Protein 4KVX (pdb70)

Structure (mmCIF, N/CA/C/O backbone):
data_4KVX
#
_entry.id   4KVX
#
_cell.length_a   40.974
_cell.length_b   64.833
_cell.length_c   60.723
_cell.angle_alpha   90.00
_cell.angle_beta   97.55
_cell.angle_gamma   90.00
#
_symmetry.space_group_name_H-M   'P 1 21 1'
#
loop_
_entity.id
_entity.type
_entity.pdbx_description
1 polymer 'N-terminal acetyltransferase A complex catalytic subunit ard1'
2 non-polymer 'ACETYL COENZYME *A'
3 water water
#
loop_
_atom_site.group_PDB
_atom_site.id
_atom_site.type_symbol
_atom_site.label_atom_id
_atom_site.label_alt_id
_atom_site.label_comp_id
_atom_site.label_asym_id
_atom_site.label_entity_id
_atom_site.label_seq_id
_atom_site.pdbx_PDB_ins_code
_atom_site.Cartn_x
_atom_site.Cartn_y
_atom_site.Cartn_z
_atom_site.occupancy
_atom_site.B_iso_or_equiv
_atom_site.auth_seq_id
_atom_site.auth_comp_id
_atom_site.auth_asym_id
_atom_site.auth_atom_id
_atom_site.pdbx_PDB_model_num
ATOM 1 N N . ASP A 1 2 ? 29.088 16.245 19.147 1.00 50.05 2 ASP A N 1
ATOM 2 C CA . ASP A 1 2 ? 28.256 16.678 20.258 1.00 42.56 2 ASP A CA 1
ATOM 3 C C . ASP A 1 2 ? 27.144 15.670 20.549 1.00 28.22 2 ASP A C 1
ATOM 4 O O . ASP A 1 2 ? 26.813 15.469 21.705 1.00 23.45 2 ASP A O 1
ATOM 9 N N . ILE A 1 3 ? 26.597 15.014 19.525 1.00 22.40 3 ILE A N 1
ATOM 10 C CA . ILE A 1 3 ? 25.528 14.026 19.741 1.00 18.77 3 ILE A CA 1
ATOM 11 C C . ILE A 1 3 ? 25.899 12.640 19.219 1.00 19.78 3 ILE A C 1
ATOM 12 O O . ILE A 1 3 ? 26.350 12.507 18.090 1.00 22.47 3 ILE A O 1
ATOM 17 N N . ARG A 1 4 ? 25.700 11.605 20.034 1.00 13.79 4 ARG A N 1
ATOM 18 C CA . ARG A 1 4 ? 26.073 10.245 19.640 1.00 14.54 4 ARG A CA 1
ATOM 19 C C . ARG A 1 4 ? 25.133 9.253 20.337 1.00 15.07 4 ARG A C 1
ATOM 20 O O . ARG A 1 4 ? 24.472 9.606 21.334 1.00 12.93 4 ARG A O 1
ATOM 28 N N . PRO A 1 5 ? 25.068 8.012 19.828 1.00 12.65 5 PRO A N 1
ATOM 29 C CA . PRO A 1 5 ? 24.286 6.976 20.505 1.00 11.45 5 PRO A CA 1
ATOM 30 C C . PRO A 1 5 ? 24.700 6.812 21.961 1.00 14.24 5 PRO A C 1
ATOM 31 O O . PRO A 1 5 ? 25.882 6.905 22.288 1.00 14.32 5 PRO A O 1
ATOM 35 N N . ALA A 1 6 ? 23.725 6.538 22.814 1.00 13.10 6 ALA A N 1
ATOM 36 C CA . ALA A 1 6 ? 23.969 6.274 24.231 1.00 12.71 6 ALA A CA 1
ATOM 37 C C . ALA A 1 6 ? 24.619 4.903 24.448 1.00 16.18 6 ALA A C 1
ATOM 38 O O . ALA A 1 6 ? 24.355 3.964 23.699 1.00 19.55 6 ALA A O 1
ATOM 40 N N . ARG A 1 7 ? 25.474 4.787 25.463 1.00 13.16 7 ARG A N 1
ATOM 41 C CA . ARG A 1 7 ? 26.042 3.485 25.835 1.00 17.90 7 ARG A CA 1
ATOM 42 C C . ARG A 1 7 ? 25.805 3.194 27.307 1.00 15.89 7 ARG A C 1
ATOM 43 O O . ARG A 1 7 ? 25.518 4.107 28.072 1.00 12.50 7 ARG A O 1
ATOM 51 N N . ILE A 1 8 ? 25.952 1.932 27.711 1.00 13.34 8 ILE A N 1
ATOM 52 C CA . ILE A 1 8 ? 25.764 1.551 29.122 1.00 17.04 8 ILE A CA 1
ATOM 53 C C . ILE A 1 8 ? 26.647 2.376 30.059 1.00 17.98 8 ILE A C 1
ATOM 54 O O . ILE A 1 8 ? 26.244 2.727 31.165 1.00 14.89 8 ILE A O 1
ATOM 59 N N . SER A 1 9 ? 27.851 2.700 29.593 1.00 21.75 9 SER A N 1
ATOM 60 C CA . SER A 1 9 ? 28.824 3.421 30.404 1.00 18.40 9 SER A CA 1
ATOM 61 C C . SER A 1 9 ? 28.467 4.898 30.583 1.00 17.20 9 SER A C 1
ATOM 62 O O . SER A 1 9 ? 29.150 5.626 31.306 1.00 19.87 9 SER A O 1
ATOM 65 N N . ASP A 1 10 ? 27.390 5.337 29.947 1.00 10.58 10 ASP A N 1
ATOM 66 C CA . ASP A 1 10 ? 26.945 6.722 30.091 1.00 14.81 10 ASP A CA 1
ATOM 67 C C . ASP A 1 10 ? 26.063 6.962 31.319 1.00 12.10 10 ASP A C 1
ATOM 68 O O . ASP A 1 10 ? 25.662 8.101 31.582 1.00 9.55 10 ASP A O 1
ATOM 73 N N . LEU A 1 11 ? 25.745 5.900 32.051 1.00 14.62 11 LEU A N 1
ATOM 74 C CA . LEU A 1 11 ? 24.791 5.991 33.158 1.00 12.48 11 LEU A CA 1
ATOM 75 C C . LEU A 1 11 ? 25.146 7.075 34.186 1.00 13.16 11 LEU A C 1
ATOM 76 O O . LEU A 1 11 ? 24.308 7.906 34.527 1.00 16.10 11 LEU A O 1
ATOM 81 N N . THR A 1 12 ? 26.397 7.086 34.646 1.00 12.62 12 THR A N 1
ATOM 82 C CA . THR A 1 12 ? 26.835 8.072 35.627 1.00 12.61 12 THR A CA 1
ATOM 83 C C . THR A 1 12 ? 26.668 9.498 35.077 1.00 16.64 12 THR A C 1
ATOM 84 O O . THR A 1 12 ? 26.121 10.380 35.748 1.00 15.53 12 THR A O 1
ATOM 88 N N . GLY A 1 13 ? 27.124 9.734 33.854 1.00 11.00 13 GLY A N 1
ATOM 89 C CA . GLY A 1 13 ? 26.943 11.058 33.273 1.00 10.84 13 GLY A CA 1
ATOM 90 C C . GLY A 1 13 ? 25.477 11.444 33.212 1.00 9.96 13 GLY A C 1
ATOM 91 O O . GLY A 1 13 ? 25.083 12.579 33.520 1.00 12.60 13 GLY A O 1
ATOM 100 N N . GLN A 1 15 ? 22.974 10.280 35.132 1.00 13.14 15 GLN A N 1
ATOM 101 C CA . GLN A 1 15 ? 22.505 10.566 36.491 1.00 12.74 15 GLN A CA 1
ATOM 102 C C . GLN A 1 15 ? 22.852 11.998 36.895 1.00 11.61 15 GLN A C 1
ATOM 103 O O . GLN A 1 15 ? 22.043 12.693 37.483 1.00 16.12 15 GLN A O 1
ATOM 109 N N . ASN A 1 16 ? 24.060 12.429 36.546 1.00 14.35 16 ASN A N 1
ATOM 110 C CA . ASN A 1 16 ? 24.541 13.748 36.904 1.00 13.90 16 ASN A CA 1
ATOM 111 C C . ASN A 1 16 ? 23.811 14.860 36.189 1.00 15.20 16 ASN A C 1
ATOM 112 O O . ASN A 1 16 ? 23.942 16.004 36.565 1.00 14.27 16 ASN A O 1
ATOM 117 N N . CYS A 1 17 ? 23.065 14.535 35.136 1.00 9.87 17 CYS A N 1
ATOM 118 C CA . CYS A 1 17 ? 22.215 15.542 34.512 1.00 13.59 17 CYS A CA 1
ATOM 119 C C . CYS A 1 17 ? 21.004 15.855 35.367 1.00 15.73 17 CYS A C 1
ATOM 120 O O . CYS A 1 17 ? 20.334 16.852 35.132 1.00 12.62 17 CYS A O 1
ATOM 123 N N . ASN A 1 18 ? 20.696 14.973 36.319 1.00 15.35 18 ASN A N 1
ATOM 124 C CA . ASN A 1 18 ? 19.433 15.056 37.055 1.00 13.49 18 ASN A CA 1
ATOM 125 C C . ASN A 1 18 ? 19.588 15.464 38.512 1.00 15.72 18 ASN A C 1
ATOM 126 O O . ASN A 1 18 ? 18.687 15.234 39.314 1.00 14.73 18 ASN A O 1
ATOM 131 N N . LEU A 1 19 ? 20.735 16.059 38.830 1.00 10.94 19 LEU A N 1
ATOM 132 C CA . LEU A 1 19 ? 21.089 16.512 40.168 1.00 16.00 19 LEU A CA 1
ATOM 133 C C . LEU A 1 19 ? 19.987 17.370 40.805 1.00 22.48 19 LEU A C 1
ATOM 134 O O . LEU A 1 19 ? 19.747 17.283 42.005 1.00 22.82 19 LEU A O 1
ATOM 139 N N . HIS A 1 20 ? 19.293 18.175 40.002 1.00 17.75 20 HIS A N 1
ATOM 140 C CA . HIS A 1 20 ? 18.262 19.047 40.555 1.00 17.89 20 HIS A CA 1
ATOM 141 C C . HIS A 1 20 ? 16.844 18.614 40.189 1.00 18.36 20 HIS A C 1
ATOM 142 O O . HIS A 1 20 ? 15.891 19.362 40.374 1.00 18.95 20 HIS A O 1
ATOM 149 N N . ASN A 1 21 ? 16.710 17.407 39.655 1.00 13.89 21 ASN A N 1
ATOM 150 C CA . ASN A 1 21 ? 15.396 16.79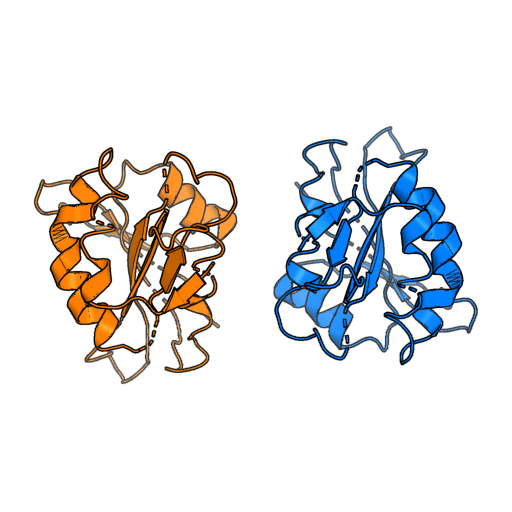5 39.464 1.00 12.66 21 ASN A CA 1
ATOM 151 C C . ASN A 1 21 ? 15.545 15.311 39.572 1.00 15.26 21 ASN A C 1
ATOM 152 O O . ASN A 1 21 ? 15.401 14.571 38.595 1.00 13.30 21 ASN A O 1
ATOM 157 N N . LEU A 1 22 ? 15.831 14.887 40.793 1.00 11.89 22 LEU A N 1
ATOM 158 C CA . LEU A 1 22 ? 16.203 13.517 41.079 1.00 13.60 22 LEU A CA 1
ATOM 159 C C . LEU A 1 22 ? 15.183 12.435 40.729 1.00 12.55 22 LEU A C 1
ATOM 160 O O . LEU A 1 22 ? 15.593 11.300 40.475 1.00 12.22 22 LEU A O 1
ATOM 165 N N . PRO A 1 23 ? 13.866 12.765 40.701 1.00 13.47 23 PRO A N 1
ATOM 166 C CA . PRO A 1 23 ? 12.922 11.717 40.280 1.00 17.75 23 PRO A CA 1
ATOM 167 C C . PRO A 1 23 ? 13.218 11.140 38.895 1.00 17.23 23 PRO A C 1
ATOM 168 O O . PRO A 1 23 ? 12.841 10.016 38.580 1.00 10.15 23 PRO A O 1
ATOM 172 N N . GLU A 1 24 ? 13.918 11.900 38.071 1.00 12.73 24 GLU A N 1
ATOM 173 C CA . GLU A 1 24 ? 14.270 11.392 36.760 1.00 14.13 24 GLU A CA 1
ATOM 174 C C . GLU A 1 24 ? 15.300 10.248 36.806 1.00 17.92 24 GLU A C 1
ATOM 175 O O . GLU A 1 24 ? 15.497 9.544 35.810 1.00 14.64 24 GLU A O 1
ATOM 181 N N . ASN A 1 25 ? 15.925 10.052 37.967 1.00 12.93 25 ASN A N 1
ATOM 182 C CA . ASN A 1 25 ? 16.864 8.954 38.153 1.00 9.22 25 ASN A CA 1
ATOM 183 C C . ASN A 1 25 ? 16.206 7.660 38.645 1.00 11.82 25 ASN A C 1
ATOM 184 O O . ASN A 1 25 ? 16.850 6.613 38.661 1.00 13.81 25 ASN A O 1
ATOM 189 N N . TYR A 1 26 ? 14.943 7.737 39.063 1.00 11.14 26 TYR A N 1
ATOM 190 C CA . TYR A 1 26 ? 14.294 6.596 39.723 1.00 15.07 26 TYR A CA 1
ATOM 191 C C . TYR A 1 26 ? 14.337 5.332 38.863 1.00 14.07 26 TYR A C 1
ATOM 192 O O . TYR A 1 26 ? 14.572 4.235 39.373 1.00 15.93 26 TYR A O 1
ATOM 201 N N . GLN A 1 27 ? 14.108 5.497 37.566 1.00 14.83 27 GLN A N 1
ATOM 202 C CA . GLN A 1 27 ? 14.026 4.359 36.650 1.00 19.71 27 GLN A CA 1
ATOM 203 C C . GLN A 1 27 ? 15.105 4.392 35.575 1.00 15.99 27 GLN A C 1
ATOM 204 O O . GLN A 1 27 ? 15.041 3.639 34.601 1.00 13.57 27 GLN A O 1
ATOM 210 N N . LEU A 1 28 ? 16.089 5.264 35.748 1.00 15.79 28 LEU A N 1
ATOM 211 C CA . LEU A 1 28 ? 17.077 5.532 34.704 1.00 16.59 28 LEU A CA 1
ATOM 212 C C . LEU A 1 28 ? 17.848 4.289 34.274 1.00 8.49 28 LEU A C 1
ATOM 213 O O . LEU A 1 28 ? 18.007 4.030 33.090 1.00 8.90 28 LEU A O 1
ATOM 218 N N . LYS A 1 29 ? 18.319 3.518 35.239 1.00 9.78 29 LYS A N 1
ATOM 219 C CA . LYS A 1 29 ? 19.125 2.337 34.928 1.00 11.77 29 LYS A CA 1
ATOM 220 C C . LYS A 1 29 ? 18.312 1.321 34.131 1.00 12.94 29 LYS A C 1
ATOM 221 O O . LYS A 1 29 ? 18.767 0.800 33.111 1.00 11.13 29 LYS A O 1
ATOM 227 N N . TYR A 1 30 ? 17.105 1.044 34.609 1.00 9.67 30 TYR A N 1
ATOM 228 C CA . TYR A 1 30 ? 16.174 0.196 33.890 1.00 9.91 30 TYR A CA 1
ATOM 229 C C . TYR A 1 30 ? 15.967 0.663 32.452 1.00 12.54 30 TYR A C 1
ATOM 230 O O . TYR A 1 30 ? 16.125 -0.110 31.489 1.00 10.39 30 TYR A O 1
ATOM 239 N N . TYR A 1 31 ? 15.638 1.935 32.290 1.00 8.91 31 TYR A N 1
ATOM 240 C CA . TYR A 1 31 ? 15.397 2.465 30.947 1.00 11.43 31 TYR A CA 1
ATOM 241 C C . TYR A 1 31 ? 16.644 2.472 30.075 1.00 12.17 31 TYR A C 1
ATOM 242 O O . TYR A 1 31 ? 16.560 2.268 28.850 1.00 13.02 31 TYR A O 1
ATOM 251 N N . LEU A 1 32 ? 17.803 2.685 30.692 1.00 10.24 32 LEU A N 1
ATOM 252 C CA . LEU A 1 32 ? 19.056 2.611 29.938 1.00 8.70 32 LEU A CA 1
ATOM 253 C C . LEU A 1 32 ? 19.323 1.207 29.406 1.00 9.32 32 LEU A C 1
ATOM 254 O O . LEU A 1 32 ? 19.740 1.046 28.260 1.00 10.18 32 LEU A O 1
ATOM 259 N N . TYR A 1 33 ? 19.110 0.194 30.235 1.00 9.12 33 TYR A N 1
ATOM 260 C CA . TYR A 1 33 ? 19.283 -1.176 29.769 1.00 9.71 33 TYR A CA 1
ATOM 261 C C . TYR A 1 33 ? 18.347 -1.476 28.624 1.00 12.01 33 TYR A C 1
ATOM 262 O O . TYR A 1 33 ? 18.742 -2.097 27.647 1.00 12.11 33 TYR A O 1
ATOM 271 N N . HIS A 1 34 ? 17.091 -1.063 28.742 1.00 9.79 34 HIS A N 1
ATOM 272 C CA . HIS A 1 34 ? 16.175 -1.251 27.622 1.00 11.41 34 HIS A CA 1
ATOM 273 C C . HIS A 1 34 ? 16.578 -0.463 26.375 1.00 11.16 34 HIS A C 1
ATOM 274 O O . HIS A 1 34 ? 16.455 -0.961 25.260 1.00 13.18 34 HIS A O 1
ATOM 281 N N . ALA A 1 35 ? 17.073 0.751 26.571 1.00 11.75 35 ALA A N 1
ATOM 282 C CA . ALA A 1 35 ? 17.511 1.595 25.457 1.00 10.56 35 ALA A CA 1
ATOM 283 C C . ALA A 1 35 ? 18.562 0.896 24.602 1.00 12.54 35 ALA A C 1
ATOM 284 O O . ALA A 1 35 ? 18.438 0.821 23.386 1.00 15.09 35 ALA A O 1
ATOM 286 N N . ILE A 1 36 ? 19.587 0.389 25.271 1.00 13.96 36 ILE A N 1
ATOM 287 C CA . ILE A 1 36 ? 20.723 -0.248 24.633 1.00 17.39 36 ILE A CA 1
ATOM 288 C C . ILE A 1 36 ? 20.305 -1.415 23.747 1.00 17.86 36 ILE A C 1
ATOM 289 O O . ILE A 1 36 ? 20.931 -1.664 22.715 1.00 18.19 36 ILE A O 1
ATOM 294 N N . SER A 1 37 ? 19.231 -2.102 24.140 1.00 13.40 37 SER A N 1
ATOM 295 C CA . SER A 1 37 ? 18.709 -3.237 23.384 1.00 13.58 37 SER A CA 1
ATOM 296 C C . SER A 1 37 ? 17.906 -2.799 22.137 1.00 16.57 37 SER A C 1
ATOM 297 O O . SER A 1 37 ? 17.440 -3.642 21.371 1.00 15.36 37 SER A O 1
ATOM 300 N N . TRP A 1 38 ? 17.730 -1.486 21.960 1.00 17.19 38 TRP A N 1
ATOM 301 C CA . TRP A 1 38 ? 17.146 -0.922 20.730 1.00 12.63 38 TRP A CA 1
ATOM 302 C C . TRP A 1 38 ? 18.098 0.088 20.114 1.00 14.49 38 TRP A C 1
ATOM 303 O O . TRP A 1 38 ? 17.928 1.308 20.284 1.00 15.22 38 TRP A O 1
ATOM 314 N N . PRO A 1 39 ? 19.126 -0.413 19.419 1.00 11.02 39 PRO A N 1
ATOM 315 C CA . PRO A 1 39 ? 20.173 0.428 18.851 1.00 10.98 39 PRO A CA 1
ATOM 316 C C . PRO A 1 39 ? 19.591 1.537 17.982 1.00 15.20 39 PRO A C 1
ATOM 317 O O . PRO A 1 39 ? 18.580 1.339 17.291 1.00 14.25 39 PRO A O 1
ATOM 329 N N . LEU A 1 41 ? 18.168 4.278 18.837 1.00 16.75 41 LEU A N 1
ATOM 330 C CA . LEU A 1 41 ? 17.025 4.995 19.388 1.00 19.06 41 LEU A CA 1
ATOM 331 C C . LEU A 1 41 ? 17.400 6.042 20.443 1.00 15.65 41 LEU A C 1
ATOM 332 O O . LEU A 1 41 ? 16.651 6.994 20.678 1.00 14.94 41 LEU A O 1
ATOM 337 N N . SER A 1 42 ? 18.542 5.858 21.094 1.00 9.53 42 SER A N 1
ATOM 338 C CA . SER A 1 42 ? 18.852 6.655 22.272 1.00 13.87 42 SER A CA 1
ATOM 339 C C . SER A 1 42 ? 20.180 7.359 22.105 1.00 12.93 42 SER A C 1
ATOM 340 O O . SER A 1 42 ? 21.136 6.766 21.609 1.00 13.27 42 SER A O 1
ATOM 343 N N . T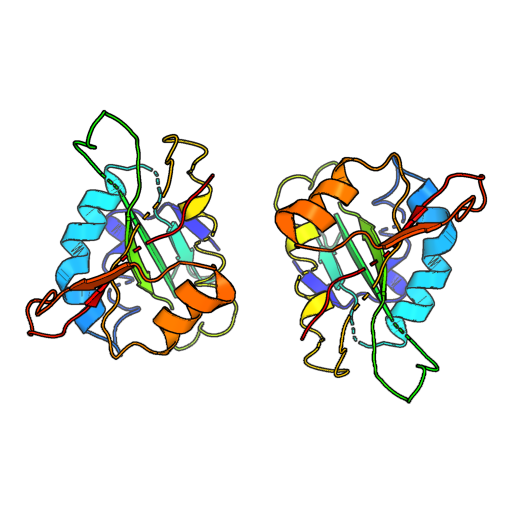YR A 1 43 ? 20.230 8.615 22.550 1.00 10.94 43 TYR A N 1
ATOM 344 C CA . TYR A 1 43 ? 21.324 9.530 22.227 1.00 11.68 43 TYR A CA 1
ATOM 345 C C . TYR A 1 43 ? 21.750 10.343 23.449 1.00 14.07 43 TYR A C 1
ATOM 346 O O . TYR A 1 43 ? 20.930 10.663 24.303 1.00 12.49 43 TYR A O 1
ATOM 355 N N . VAL A 1 44 ? 23.042 10.644 23.531 1.00 14.72 44 VAL A N 1
ATOM 356 C CA . VAL A 1 44 ? 23.542 11.580 24.518 1.00 14.23 44 VAL A CA 1
ATOM 357 C C . VAL A 1 44 ? 24.155 12.773 23.807 1.00 13.61 44 VAL A C 1
ATOM 358 O O . VAL A 1 44 ? 24.686 12.656 22.687 1.00 13.91 44 VAL A O 1
ATOM 362 N N . ALA A 1 45 ? 24.037 13.926 24.449 1.00 10.46 45 ALA A N 1
ATOM 363 C CA . ALA A 1 45 ? 24.706 15.130 24.015 1.00 10.06 45 ALA A CA 1
ATOM 364 C C . ALA A 1 45 ? 25.864 15.368 24.973 1.00 11.34 45 ALA A C 1
ATOM 365 O O . ALA A 1 45 ? 25.707 15.328 26.203 1.00 11.39 45 ALA A O 1
ATOM 367 N N . THR A 1 46 ? 27.014 15.646 24.395 1.00 11.54 46 THR A N 1
ATOM 368 C CA . THR A 1 46 ? 28.282 15.658 25.091 1.00 12.35 46 THR A CA 1
ATOM 369 C C . THR A 1 46 ? 28.977 16.995 24.864 1.00 18.49 46 THR A C 1
ATOM 370 O O . THR A 1 46 ? 29.009 17.490 23.736 1.00 18.60 46 THR A O 1
ATOM 374 N N . ASP A 1 47 ? 29.527 17.578 25.927 1.00 17.08 47 ASP A N 1
ATOM 375 C CA . ASP A 1 47 ? 30.212 18.865 25.819 1.00 18.38 47 ASP A CA 1
ATOM 376 C C . ASP A 1 47 ? 31.653 18.626 25.310 1.00 22.14 47 ASP A C 1
ATOM 377 O O . ASP A 1 47 ? 32.049 17.473 25.117 1.00 19.50 47 ASP A O 1
ATOM 382 N N . PRO A 1 48 ? 32.429 19.700 25.074 1.00 25.32 48 PRO A N 1
ATOM 383 C CA . PRO A 1 48 ? 33.826 19.546 24.627 1.00 26.28 48 PRO A CA 1
ATOM 384 C C . PRO A 1 48 ? 34.702 18.589 25.448 1.00 27.57 48 PRO A C 1
ATOM 385 O O . PRO A 1 48 ? 35.690 18.084 24.914 1.00 34.49 48 PRO A O 1
ATOM 389 N N . LYS A 1 49 ? 34.380 18.381 26.723 1.00 21.74 49 LYS A N 1
ATOM 390 C CA . LYS A 1 49 ? 35.166 17.488 27.576 1.00 19.84 49 LYS A CA 1
ATOM 391 C C . LYS A 1 49 ? 34.617 16.064 27.632 1.00 23.03 49 LYS A C 1
ATOM 392 O O . LYS A 1 49 ? 35.027 15.262 28.466 1.00 25.82 49 LYS A O 1
ATOM 398 N N . GLY A 1 50 ? 33.632 15.766 26.799 1.00 19.30 50 GLY A N 1
ATOM 399 C CA . GLY A 1 50 ? 33.106 14.417 26.771 1.00 20.92 50 GLY A CA 1
ATOM 400 C C . GLY A 1 50 ? 31.999 14.203 27.780 1.00 18.87 50 GLY A C 1
ATOM 401 O O . GLY A 1 50 ? 31.463 13.098 27.920 1.00 17.95 50 GLY A O 1
ATOM 402 N N . ARG A 1 51 ? 31.645 15.267 28.488 1.00 16.43 51 ARG A N 1
ATOM 403 C CA . ARG A 1 51 ? 30.630 15.162 29.518 1.00 14.06 51 ARG A CA 1
ATOM 404 C C . ARG A 1 51 ? 29.221 15.154 28.933 1.00 12.77 51 ARG A C 1
ATOM 405 O O . ARG A 1 51 ? 28.878 16.002 28.115 1.00 12.75 51 ARG A O 1
ATOM 413 N N . VAL A 1 52 ? 28.409 14.195 29.371 1.00 12.28 52 VAL A N 1
ATOM 414 C CA . VAL A 1 52 ? 27.007 14.144 28.994 1.00 14.27 52 VAL A CA 1
ATOM 415 C C . VAL A 1 52 ? 26.261 15.340 29.582 1.00 17.66 52 VAL A C 1
ATOM 416 O O . VAL A 1 52 ? 26.234 15.526 30.808 1.00 10.86 52 VAL A O 1
ATOM 420 N N . VAL A 1 53 ? 25.636 16.144 28.729 1.00 10.52 53 VAL A N 1
ATOM 421 C CA . VAL A 1 53 ? 24.862 17.274 29.240 1.00 12.12 53 VAL A CA 1
ATOM 422 C C . VAL A 1 53 ? 23.404 17.163 28.867 1.00 13.63 53 VAL A C 1
ATOM 423 O O . VAL A 1 53 ? 22.604 18.028 29.195 1.00 13.25 53 VAL A O 1
ATOM 427 N N . GLY A 1 54 ? 23.056 16.086 28.180 1.00 10.66 54 GLY A N 1
ATOM 428 C CA . GLY A 1 54 ? 21.664 15.823 27.868 1.00 9.88 54 GLY A CA 1
ATOM 429 C C . GLY A 1 54 ? 21.525 14.436 27.269 1.00 11.75 54 GLY A C 1
ATOM 430 O O . GLY A 1 54 ? 22.528 13.851 26.829 1.00 9.24 54 GLY A O 1
ATOM 431 N N . TYR A 1 55 ? 20.308 13.894 27.259 1.00 7.72 55 TYR A N 1
ATOM 432 C CA . TYR A 1 55 ? 20.126 12.556 26.705 1.00 7.48 55 TYR A CA 1
ATOM 433 C C . TYR A 1 55 ? 18.676 12.287 26.405 1.00 7.25 55 TYR A C 1
ATOM 434 O O . TYR A 1 55 ? 17.779 12.917 26.975 1.00 9.95 55 TYR A O 1
ATOM 443 N N . VAL A 1 56 ? 18.447 11.348 25.494 1.00 9.05 56 VAL A N 1
ATOM 444 C CA . VAL A 1 56 ? 17.102 10.846 25.257 1.00 8.90 56 VAL A CA 1
ATOM 445 C C . VAL A 1 56 ? 17.156 9.321 25.285 1.00 8.82 56 VAL A C 1
ATOM 446 O O . VAL A 1 56 ? 18.008 8.716 24.635 1.00 9.48 56 VAL A O 1
ATOM 450 N N . LEU A 1 57 ? 16.294 8.715 26.094 1.00 8.41 57 LEU A N 1
ATOM 451 C CA . LEU A 1 57 ? 16.168 7.253 26.120 1.00 11.27 57 LEU A CA 1
ATOM 452 C C . LEU A 1 57 ? 14.823 6.847 25.557 1.00 14.06 57 LEU A C 1
ATOM 453 O O . LEU A 1 57 ? 13.813 7.480 25.832 1.00 9.91 57 LEU A O 1
ATOM 458 N N . ALA A 1 58 ? 14.809 5.757 24.803 1.00 9.75 58 ALA A N 1
ATOM 459 C CA . ALA A 1 58 ? 13.588 5.292 24.186 1.00 11.77 58 ALA A CA 1
ATOM 460 C C . ALA A 1 58 ? 13.649 3.776 24.011 1.00 14.87 58 ALA A C 1
ATOM 461 O O . ALA A 1 58 ? 14.687 3.157 24.244 1.00 13.80 58 ALA A O 1
ATOM 463 N N . LYS A 1 59 ? 12.544 3.191 23.569 1.00 12.08 59 LYS A N 1
ATOM 464 C CA . LYS A 1 59 ? 12.497 1.763 23.256 1.00 13.15 59 LYS A CA 1
ATOM 465 C C . LYS A 1 59 ? 11.312 1.499 22.345 1.00 15.16 59 LYS A C 1
ATOM 466 O O . LYS A 1 59 ? 10.399 2.329 22.260 1.00 14.33 59 LYS A O 1
ATOM 480 N N . GLU A 1 61 ? 8.043 -1.078 21.599 1.00 14.36 61 GLU A N 1
ATOM 481 C CA . GLU A 1 61 ? 7.221 -2.008 22.333 1.00 16.43 61 GLU A CA 1
ATOM 482 C C . GLU A 1 61 ? 7.691 -3.404 21.957 1.00 21.27 61 GLU A C 1
ATOM 483 O O . GLU A 1 61 ? 7.948 -3.683 20.788 1.00 17.59 61 GLU A O 1
ATOM 489 N N . GLU A 1 62 ? 7.815 -4.284 22.937 1.00 19.07 62 GLU A N 1
ATOM 490 C CA . GLU A 1 62 ? 8.352 -5.623 22.674 1.00 18.92 62 GLU A CA 1
ATOM 491 C C . GLU A 1 62 ? 7.348 -6.590 22.079 1.00 20.80 62 GLU A C 1
ATOM 492 O O . GLU A 1 62 ? 7.688 -7.427 21.228 1.00 23.29 62 GLU A O 1
ATOM 498 N N . GLU A 1 63 ? 6.110 -6.520 22.535 1.00 19.28 63 GLU A N 1
ATOM 499 C CA . GLU A 1 63 ? 5.115 -7.451 22.016 1.00 26.04 63 GLU A CA 1
ATOM 500 C C . GLU A 1 63 ? 3.927 -6.664 21.552 1.00 28.08 63 GLU A C 1
ATOM 501 O O . GLU A 1 63 ? 2.889 -6.671 22.198 1.00 33.83 63 GLU A O 1
ATOM 507 N N . PRO A 1 64 ? 4.082 -5.966 20.421 1.00 27.60 64 PRO A N 1
ATOM 508 C CA . PRO A 1 64 ? 3.040 -5.034 19.991 1.00 27.37 64 PRO A CA 1
ATOM 509 C C . PRO A 1 64 ? 1.781 -5.764 19.565 1.00 27.87 64 PRO A C 1
ATOM 510 O O . PRO A 1 64 ? 1.850 -6.819 18.939 1.00 27.93 64 PRO A O 1
ATOM 514 N N . LYS A 1 65 ? 0.637 -5.205 19.937 1.00 36.99 65 LYS A N 1
ATOM 515 C CA . LYS A 1 65 ? -0.643 -5.725 19.493 1.00 47.48 65 LYS A CA 1
ATOM 516 C C . LYS A 1 65 ? -0.703 -5.693 17.971 1.00 54.62 65 LYS A C 1
ATOM 517 O O . LYS A 1 65 ? -0.370 -4.689 17.346 1.00 50.86 65 LYS A O 1
ATOM 523 N N . ASP A 1 66 ? -1.095 -6.821 17.387 1.00 63.81 66 ASP A N 1
ATOM 524 C CA . ASP A 1 66 ? -1.250 -6.948 15.942 1.00 66.65 66 ASP A CA 1
ATOM 525 C C . ASP A 1 66 ? 0.087 -6.832 15.210 1.00 60.82 66 ASP A C 1
ATOM 526 O O . ASP A 1 66 ? 0.135 -6.744 13.981 1.00 64.42 66 ASP A O 1
ATOM 531 N N . GLY A 1 67 ? 1.175 -6.840 15.968 1.00 49.55 67 GLY A N 1
ATOM 532 C CA . GLY A 1 67 ? 2.492 -6.739 15.379 1.00 47.59 67 GLY A CA 1
ATOM 533 C C . GLY A 1 67 ? 2.775 -5.365 14.793 1.00 44.01 67 GLY A C 1
ATOM 534 O O . GLY A 1 67 ? 3.742 -5.198 14.051 1.00 47.66 67 GLY A O 1
ATOM 535 N N . ILE A 1 68 ? 1.928 -4.387 15.110 1.00 37.72 68 ILE A N 1
ATOM 536 C CA . ILE A 1 68 ? 2.148 -3.003 14.681 1.00 34.30 68 ILE A CA 1
ATOM 537 C C . ILE A 1 68 ? 3.177 -2.284 15.539 1.00 27.90 68 ILE A C 1
ATOM 538 O O . ILE A 1 68 ? 2.936 -1.993 16.711 1.00 24.20 68 ILE A O 1
ATOM 543 N N . PRO A 1 69 ? 4.329 -1.975 14.948 1.00 21.34 69 PRO A N 1
ATOM 544 C CA . PRO A 1 69 ? 5.429 -1.437 15.738 1.00 19.47 69 PRO A CA 1
ATOM 545 C C . PRO A 1 69 ? 5.086 -0.056 16.293 1.00 18.70 69 PRO A C 1
ATOM 546 O O . PRO A 1 69 ? 4.435 0.758 15.634 1.00 22.44 69 PRO A O 1
ATOM 550 N N . HIS A 1 70 ? 5.476 0.190 17.528 1.00 17.52 70 HIS A N 1
ATOM 551 C CA . HIS A 1 70 ? 5.358 1.523 18.085 1.00 16.70 70 HIS A CA 1
ATOM 552 C C . HIS A 1 70 ? 6.393 1.759 19.166 1.00 19.67 70 HIS A C 1
ATOM 553 O O . HIS A 1 70 ? 6.892 0.816 19.782 1.00 14.95 70 HIS A O 1
ATOM 560 N N . GLY A 1 71 ? 6.730 3.025 19.366 1.00 14.34 71 GLY A N 1
ATOM 561 C CA . GLY A 1 71 ? 7.806 3.393 20.262 1.00 14.44 71 GLY A CA 1
ATOM 562 C C . GLY A 1 71 ? 7.399 4.152 21.509 1.00 15.06 71 GLY A C 1
ATOM 563 O O . GLY A 1 71 ? 6.301 4.691 21.616 1.00 13.22 71 GLY A O 1
ATOM 564 N N . HIS A 1 72 ? 8.317 4.184 22.460 1.00 11.65 72 HIS A N 1
ATOM 565 C CA . HIS A 1 72 ? 8.154 4.920 23.693 1.00 11.20 72 HIS A CA 1
ATOM 566 C C . HIS A 1 72 ? 9.386 5.748 23.955 1.00 13.09 72 HIS A C 1
ATOM 567 O O . HIS A 1 72 ? 10.490 5.228 23.883 1.00 12.77 72 HIS A O 1
ATOM 574 N N . ILE A 1 73 ? 9.200 7.023 24.288 1.00 9.94 73 ILE A N 1
ATOM 575 C CA . ILE A 1 73 ? 10.276 7.811 24.866 1.00 11.41 73 ILE A CA 1
ATOM 576 C C . ILE A 1 73 ? 10.135 7.625 26.357 1.00 13.77 73 ILE A C 1
ATOM 577 O O . ILE A 1 73 ? 9.063 7.882 26.909 1.00 12.85 73 ILE A O 1
ATOM 582 N N . THR A 1 74 ? 11.202 7.174 27.009 1.00 12.08 74 THR A N 1
ATOM 583 C CA . THR A 1 74 ? 11.118 6.761 28.400 1.00 10.72 74 THR A CA 1
ATOM 584 C C . THR A 1 74 ? 11.771 7.769 29.341 1.00 13.00 74 THR A C 1
ATOM 585 O O . THR A 1 74 ? 11.408 7.866 30.509 1.00 10.45 74 THR A O 1
ATOM 589 N N . SER A 1 75 ? 12.734 8.521 28.822 1.00 14.05 75 SER A N 1
ATOM 590 C CA . SER A 1 75 ? 13.358 9.575 29.601 1.00 14.24 75 SER A CA 1
ATOM 591 C C . SER A 1 75 ? 14.076 10.547 28.689 1.00 9.86 75 SER A C 1
ATOM 592 O O . SER A 1 75 ? 14.758 10.147 27.770 1.00 10.27 75 SER A O 1
ATOM 595 N N . VAL A 1 76 ? 13.926 11.832 28.968 1.00 10.46 76 VAL A N 1
ATOM 596 C CA . VAL A 1 76 ? 14.715 12.867 28.307 1.00 12.36 76 VAL A CA 1
ATOM 597 C C . VAL A 1 76 ? 15.115 13.871 29.381 1.00 14.34 76 VAL A C 1
ATOM 598 O O . VAL A 1 76 ? 14.333 14.182 30.281 1.00 15.10 76 VAL A O 1
ATOM 602 N N . SER A 1 77 ? 16.343 14.359 29.299 1.00 13.58 77 SER A N 1
ATOM 603 C CA . SER A 1 77 ? 16.862 15.267 30.303 1.00 12.14 77 SER A CA 1
ATOM 604 C C . SER A 1 77 ? 17.979 16.136 29.722 1.00 13.10 77 SER A C 1
ATOM 605 O O . SER A 1 77 ? 18.833 15.649 28.991 1.00 11.34 77 SER A O 1
ATOM 608 N N . VAL A 1 78 ? 17.958 17.432 30.019 1.00 8.32 78 VAL A N 1
ATOM 609 C CA . VAL A 1 78 ? 19.055 18.306 29.624 1.00 8.78 78 VAL A CA 1
ATOM 610 C C . VAL A 1 78 ? 19.479 19.018 30.898 1.00 13.39 78 VAL A C 1
ATOM 611 O O . VAL A 1 78 ? 18.635 19.540 31.606 1.00 10.85 78 VAL A O 1
ATOM 623 N N . ARG A 1 80 ? 20.621 21.716 33.642 1.00 11.36 80 ARG A N 1
ATOM 624 C CA . ARG A 1 80 ? 20.155 23.094 33.720 1.00 12.03 80 ARG A CA 1
ATOM 625 C C . ARG A 1 80 ? 21.039 24.049 32.935 1.00 12.75 80 ARG A C 1
ATOM 626 O O . ARG A 1 80 ? 20.545 24.937 32.264 1.00 17.12 80 ARG A O 1
ATOM 634 N N . SER A 1 81 ? 22.350 23.874 33.043 1.00 15.52 81 SER A N 1
ATOM 635 C CA . SER A 1 81 ? 23.295 24.724 32.328 1.00 19.80 81 SER A CA 1
ATOM 636 C C . SER A 1 81 ? 23.066 24.785 30.813 1.00 17.86 81 SER A C 1
ATOM 637 O O . SER A 1 81 ? 23.380 25.795 30.183 1.00 15.21 81 SER A O 1
ATOM 640 N N . TYR A 1 82 ? 22.549 23.703 30.239 1.00 13.80 82 TYR A N 1
ATOM 641 C CA . TYR A 1 82 ? 22.405 23.580 28.784 1.00 13.32 82 TYR A CA 1
ATOM 642 C C . TYR A 1 82 ? 20.969 23.715 28.273 1.00 14.88 82 TYR A C 1
ATOM 643 O O . TYR A 1 82 ? 20.698 23.500 27.091 1.00 14.35 82 TYR A O 1
ATOM 652 N N . ARG A 1 83 ? 20.048 24.087 29.153 1.00 13.36 83 ARG A N 1
ATOM 653 C CA . ARG A 1 83 ? 18.644 24.189 28.755 1.00 11.75 83 ARG A CA 1
ATOM 654 C C . ARG A 1 83 ? 18.367 25.411 27.902 1.00 17.41 83 ARG A C 1
ATOM 655 O O . ARG A 1 83 ? 19.144 26.361 27.885 1.00 13.40 83 ARG A O 1
ATOM 663 N N . HIS A 1 84 ? 17.255 25.355 27.172 1.00 19.20 84 HIS A N 1
ATOM 664 C CA . HIS A 1 84 ? 16.758 26.484 26.402 1.00 13.24 84 HIS A CA 1
ATOM 665 C C . HIS A 1 84 ? 17.642 26.753 25.192 1.00 13.72 84 HIS A C 1
ATOM 666 O O . HIS A 1 84 ? 17.708 27.873 24.705 1.00 14.70 84 HIS A O 1
ATOM 673 N N . LEU A 1 85 ? 18.347 25.717 24.750 1.00 13.13 85 LEU A N 1
ATOM 674 C CA . LEU A 1 85 ? 19.202 25.795 23.573 1.00 24.79 85 LEU A CA 1
ATOM 675 C C . LEU A 1 85 ? 18.648 24.940 22.429 1.00 19.31 85 LEU A C 1
ATOM 676 O O . LEU A 1 85 ? 19.244 24.877 21.358 1.00 21.93 85 LEU A O 1
ATOM 681 N N . GLY A 1 86 ? 17.513 24.288 22.662 1.00 14.02 86 GLY A N 1
ATOM 682 C CA . GLY A 1 86 ? 16.931 23.394 21.677 1.00 12.96 86 GLY A CA 1
ATOM 683 C C . GLY A 1 86 ? 17.518 21.996 21.716 1.00 13.82 86 GLY A C 1
ATOM 684 O O .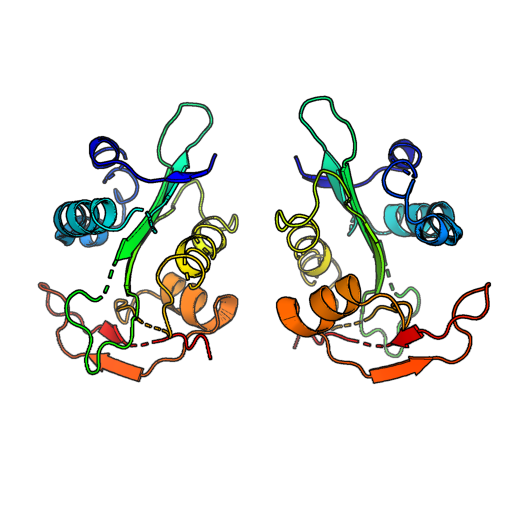 GLY A 1 86 ? 17.310 21.183 20.796 1.00 11.86 86 GLY A O 1
ATOM 685 N N . LEU A 1 87 ? 18.245 21.692 22.782 1.00 11.02 87 LEU A N 1
ATOM 686 C CA . LEU A 1 87 ? 18.894 20.390 22.872 1.00 12.88 87 LEU A CA 1
ATOM 687 C C . LEU A 1 87 ? 17.886 19.251 22.995 1.00 13.32 87 LEU A C 1
ATOM 688 O O . LEU A 1 87 ? 18.037 18.201 22.357 1.00 12.39 87 LEU A O 1
ATOM 693 N N . ALA A 1 88 ? 16.889 19.431 23.855 1.00 15.50 88 ALA A N 1
ATOM 694 C CA . ALA A 1 88 ? 15.877 18.405 24.045 1.00 10.25 88 ALA A CA 1
ATOM 695 C C . ALA A 1 88 ? 15.108 18.194 22.730 1.00 10.99 88 ALA A C 1
ATOM 696 O O . ALA A 1 88 ? 14.833 17.050 22.335 1.00 13.16 88 ALA A O 1
ATOM 698 N N . LYS A 1 89 ? 14.759 19.286 22.066 1.00 17.11 89 LYS A N 1
ATOM 699 C CA . LYS A 1 89 ? 14.106 19.200 20.761 1.00 17.34 89 LYS A CA 1
ATOM 700 C C . LYS A 1 89 ? 14.908 18.343 19.812 1.00 17.07 89 LYS A C 1
ATOM 701 O O . LYS A 1 89 ? 14.366 17.457 19.157 1.00 17.02 89 LYS A O 1
ATOM 707 N N . ARG A 1 90 ? 16.197 18.639 19.726 1.00 17.81 90 ARG A N 1
ATOM 708 C CA . ARG A 1 90 ? 17.097 17.950 18.816 1.00 23.65 90 ARG A CA 1
ATOM 709 C C . ARG A 1 90 ? 17.197 16.451 19.131 1.00 23.78 90 ARG A C 1
ATOM 710 O O . ARG A 1 90 ? 17.194 15.610 18.229 1.00 16.19 90 ARG A O 1
ATOM 718 N N . LEU A 1 91 ? 17.291 16.123 20.414 1.00 15.71 91 LEU A N 1
ATOM 719 C CA . LEU A 1 91 ? 17.402 14.727 20.819 1.00 14.60 91 LEU A CA 1
ATOM 720 C C . LEU A 1 91 ? 16.134 13.961 20.495 1.00 13.74 91 LEU A C 1
ATOM 721 O O . LEU A 1 91 ? 16.187 12.845 19.989 1.00 13.64 91 LEU A O 1
ATOM 734 N N . VAL A 1 93 ? 13.808 14.586 18.246 1.00 18.02 93 VAL A N 1
ATOM 735 C CA . VAL A 1 93 ? 13.627 14.462 16.806 1.00 19.03 93 VAL A CA 1
ATOM 736 C C . VAL A 1 93 ? 14.478 13.325 16.262 1.00 14.79 93 VAL A C 1
ATOM 737 O O . VAL A 1 93 ? 14.005 12.515 15.476 1.00 18.05 93 VAL A O 1
ATOM 741 N N . GLN A 1 94 ? 15.729 13.250 16.698 1.00 14.81 94 GLN A N 1
ATOM 742 C CA . GLN A 1 94 ? 16.614 12.184 16.246 1.00 14.73 94 GLN A CA 1
ATOM 743 C C . GLN A 1 94 ? 16.089 10.816 16.681 1.00 13.68 94 GLN A C 1
ATOM 744 O O . GLN A 1 94 ? 16.162 9.838 15.925 1.00 13.72 94 GLN A O 1
ATOM 750 N N . SER A 1 95 ? 15.565 10.738 17.904 1.00 12.95 95 SER A N 1
ATOM 751 C CA . SER A 1 95 ? 14.976 9.482 18.362 1.00 12.24 95 SER A CA 1
ATOM 752 C C . SER A 1 95 ? 13.745 9.119 17.523 1.00 17.53 95 SER A C 1
ATOM 753 O O . SER A 1 95 ? 13.625 7.984 17.036 1.00 14.24 95 SER A O 1
ATOM 756 N N . GLN A 1 96 ? 12.856 10.093 17.333 1.00 12.58 96 GLN A N 1
ATOM 757 C CA . GLN A 1 96 ? 11.683 9.937 16.470 1.00 16.55 96 GLN A CA 1
ATOM 758 C C . GLN A 1 96 ? 12.045 9.418 15.092 1.00 19.84 96 GLN A C 1
ATOM 759 O O . GLN A 1 96 ? 11.426 8.485 14.581 1.00 16.13 96 GLN A O 1
ATOM 765 N N . ARG A 1 97 ? 13.009 10.078 14.465 1.00 14.10 97 ARG A N 1
ATOM 766 C CA . ARG A 1 97 ? 13.374 9.714 13.109 1.00 14.88 97 ARG A CA 1
ATOM 767 C C . ARG A 1 97 ? 13.893 8.284 13.069 1.00 14.52 97 ARG A C 1
ATOM 768 O O . ARG A 1 97 ? 13.575 7.532 12.146 1.00 15.13 97 ARG A O 1
ATOM 776 N N . ALA A 1 98 ? 14.660 7.891 14.076 1.00 13.89 98 ALA A N 1
ATOM 777 C CA . ALA A 1 98 ? 15.164 6.526 14.092 1.00 19.21 98 ALA A CA 1
ATOM 778 C C . ALA A 1 98 ? 14.051 5.501 14.357 1.00 17.87 98 ALA A C 1
ATOM 779 O O . ALA A 1 98 ? 14.057 4.410 13.785 1.00 16.94 98 ALA A O 1
ATOM 789 N N . VAL A 1 100 ? 10.959 5.671 13.269 1.00 14.12 100 VAL A N 1
ATOM 790 C CA . VAL A 1 100 ? 10.239 5.484 12.014 1.00 15.07 100 VAL A CA 1
ATOM 791 C C . VAL A 1 100 ? 11.092 4.776 10.969 1.00 16.28 100 VAL A C 1
ATOM 792 O O . VAL A 1 100 ? 10.661 3.781 10.391 1.00 17.22 100 VAL A O 1
ATOM 796 N N . GLU A 1 101 ? 12.290 5.309 10.733 1.00 15.73 101 GLU A N 1
ATOM 797 C CA . GLU A 1 101 ? 13.167 4.867 9.650 1.00 17.46 101 GLU A CA 1
ATOM 798 C C . GLU A 1 101 ? 13.769 3.485 9.878 1.00 19.21 101 GLU A C 1
ATOM 799 O O . GLU A 1 101 ? 13.925 2.715 8.943 1.00 17.30 101 GLU A O 1
ATOM 805 N N . VAL A 1 102 ? 14.089 3.166 11.130 1.00 15.59 102 VAL A N 1
ATOM 806 C CA . VAL A 1 102 ? 14.710 1.882 11.411 1.00 15.71 102 VAL A CA 1
ATOM 807 C C . VAL A 1 102 ? 13.682 0.811 11.764 1.00 20.71 102 VAL A C 1
ATOM 808 O O . VAL A 1 102 ? 13.670 -0.243 11.149 1.00 18.89 102 VAL A O 1
ATOM 812 N N . TYR A 1 103 ? 12.812 1.088 12.732 1.00 15.06 103 TYR A N 1
ATOM 813 C CA . TYR A 1 103 ? 11.931 0.054 13.289 1.00 15.26 103 TYR A CA 1
ATOM 814 C C . TYR A 1 103 ? 10.509 0.155 12.778 1.00 20.92 103 TYR A C 1
ATOM 815 O O . TYR A 1 103 ? 9.652 -0.628 13.159 1.00 20.16 103 TYR A O 1
ATOM 824 N N . GLY A 1 104 ? 10.248 1.124 11.913 1.00 15.89 104 GLY A N 1
ATOM 825 C CA . GLY A 1 104 ? 8.934 1.211 11.306 1.00 16.63 104 GLY A CA 1
ATOM 826 C C . GLY A 1 104 ? 7.821 1.584 12.268 1.00 16.34 104 GLY A C 1
ATOM 827 O O . GLY A 1 104 ? 6.688 1.147 12.111 1.00 18.66 104 GLY A O 1
ATOM 828 N N . ALA A 1 105 ? 8.135 2.399 13.266 1.00 15.38 105 ALA A N 1
ATOM 829 C CA . ALA A 1 105 ? 7.127 2.831 14.226 1.00 15.20 105 ALA A CA 1
ATOM 830 C C . ALA A 1 105 ? 5.980 3.533 13.538 1.00 15.99 105 ALA A C 1
ATOM 831 O O . ALA A 1 105 ? 6.192 4.375 12.662 1.00 16.24 105 ALA A O 1
ATOM 833 N N . LYS A 1 106 ? 4.765 3.178 13.938 1.00 16.62 106 LYS A N 1
ATOM 834 C CA . LYS A 1 106 ? 3.544 3.806 13.425 1.00 18.06 106 LYS A CA 1
ATOM 835 C C . LYS A 1 106 ? 3.162 4.978 14.329 1.00 17.69 106 LYS A C 1
ATOM 836 O O . LYS A 1 106 ? 2.449 5.902 13.926 1.00 22.03 106 LYS A O 1
ATOM 842 N N . TYR A 1 107 ? 3.655 4.930 15.554 1.00 16.25 107 TYR A N 1
ATOM 843 C CA . TYR A 1 107 ? 3.436 6.005 16.511 1.00 15.88 107 TYR A CA 1
ATOM 844 C C . TYR A 1 107 ? 4.351 5.832 17.703 1.00 16.34 107 TYR A C 1
ATOM 845 O O . TYR A 1 107 ? 5.065 4.829 17.816 1.00 17.19 107 TYR A O 1
ATOM 862 N N . SER A 1 109 ? 4.639 6.935 22.187 1.00 16.64 109 SER A N 1
ATOM 863 C CA . SER A 1 109 ? 3.937 7.328 23.398 1.00 17.81 109 SER A CA 1
ATOM 864 C C . SER A 1 109 ? 4.923 7.662 24.495 1.00 17.01 109 SER A C 1
ATOM 865 O O . SER A 1 109 ? 6.093 7.245 24.449 1.00 12.67 109 SER A O 1
ATOM 868 N N . LEU A 1 110 ? 4.448 8.414 25.487 1.00 15.58 110 LEU A N 1
ATOM 869 C CA . LEU A 1 110 ? 5.230 8.661 26.687 1.00 13.32 110 LEU A CA 1
ATOM 870 C C . LEU A 1 110 ? 4.315 9.045 27.829 1.00 16.98 110 LEU A C 1
ATOM 871 O O . LEU A 1 110 ? 3.135 9.334 27.619 1.00 17.18 110 LEU A O 1
ATOM 876 N N . HIS A 1 111 ? 4.882 9.067 29.030 1.00 14.09 111 HIS A N 1
ATOM 877 C CA . HIS A 1 111 ? 4.202 9.589 30.196 1.00 14.92 111 HIS A CA 1
ATOM 878 C C . HIS A 1 111 ? 5.040 10.720 30.773 1.00 14.62 111 HIS A C 1
ATOM 879 O O . HIS A 1 111 ? 6.278 10.666 30.725 1.00 13.91 111 HIS A O 1
ATOM 886 N N . VAL A 1 112 ? 4.361 11.730 31.323 1.00 15.35 112 VAL A N 1
ATOM 887 C CA . VAL A 1 112 ? 5.008 12.880 31.952 1.00 15.40 112 VAL A CA 1
ATOM 888 C C . VAL A 1 112 ? 4.224 13.237 33.195 1.00 16.54 112 VAL A C 1
ATOM 889 O O . VAL A 1 112 ? 3.010 13.211 33.183 1.00 17.37 112 VAL A O 1
ATOM 893 N N . ARG A 1 113 ? 4.915 13.617 34.253 1.00 18.42 113 ARG A N 1
ATOM 894 C CA . ARG A 1 113 ? 4.233 14.100 35.457 1.00 23.62 113 ARG A CA 1
ATOM 895 C C . ARG A 1 113 ? 3.332 15.306 35.151 1.00 22.19 113 ARG A C 1
ATOM 896 O O . ARG A 1 113 ? 3.676 16.178 34.355 1.00 18.43 113 ARG A O 1
ATOM 904 N N . LYS A 1 114 ? 2.148 15.308 35.748 1.00 23.65 114 LYS A N 1
ATOM 905 C CA . LYS A 1 114 ? 1.184 16.397 35.605 1.00 27.76 114 LYS A CA 1
ATOM 906 C C . LYS A 1 114 ? 1.785 17.801 35.856 1.00 29.04 114 LYS A C 1
ATOM 907 O O . LYS A 1 114 ? 1.393 18.789 35.229 1.00 30.90 114 LYS A O 1
ATOM 913 N N . SER A 1 115 ? 2.748 17.877 36.763 1.00 27.40 115 SER A N 1
ATOM 914 C CA . SER A 1 115 ? 3.322 19.153 37.176 1.00 29.60 115 SER A CA 1
ATOM 915 C C . SER A 1 115 ? 4.483 19.632 36.306 1.00 28.28 115 SER A C 1
ATOM 916 O O . SER A 1 115 ? 4.996 20.732 36.509 1.00 25.70 115 SER A O 1
ATOM 919 N N . ASN A 1 116 ? 4.891 18.821 35.333 1.00 22.81 116 ASN A N 1
ATOM 920 C CA . ASN A 1 116 ? 6.104 19.107 34.580 1.00 18.82 116 ASN A CA 1
ATOM 921 C C . ASN A 1 116 ? 5.829 20.032 33.408 1.00 28.00 116 ASN A C 1
ATOM 922 O O . ASN A 1 116 ? 5.799 19.599 32.254 1.00 24.62 116 ASN A O 1
ATOM 927 N N . ARG A 1 117 ? 5.673 21.310 33.713 1.00 26.96 117 ARG A N 1
ATOM 928 C CA . ARG A 1 117 ? 5.204 22.296 32.748 1.00 28.53 117 ARG A CA 1
ATOM 929 C C . ARG A 1 117 ? 6.108 22.435 31.536 1.00 20.60 117 ARG A C 1
ATOM 930 O O . ARG A 1 117 ? 5.629 22.559 30.417 1.00 24.44 117 ARG A O 1
ATOM 938 N N . ALA A 1 118 ? 7.415 22.387 31.755 1.00 21.42 118 ALA A N 1
ATOM 939 C CA . ALA A 1 118 ? 8.383 22.508 30.673 1.00 19.75 118 ALA A CA 1
ATOM 940 C C . ALA A 1 118 ? 8.265 21.356 29.692 1.00 18.46 118 ALA A C 1
ATOM 941 O O . ALA A 1 118 ? 8.301 21.555 28.474 1.00 18.54 118 ALA A O 1
ATOM 943 N N . ALA A 1 119 ? 8.147 20.142 30.216 1.00 17.88 119 ALA A N 1
ATOM 944 C CA . ALA A 1 119 ? 8.122 18.966 29.351 1.00 16.58 119 ALA A CA 1
ATOM 945 C C . ALA A 1 119 ? 6.803 18.878 28.614 1.00 16.61 119 ALA A C 1
ATOM 946 O O . ALA A 1 119 ? 6.770 18.494 27.455 1.00 16.24 119 ALA A O 1
ATOM 948 N N . ILE A 1 120 ? 5.717 19.241 29.285 1.00 17.46 120 ILE A N 1
ATOM 949 C CA . ILE A 1 120 ? 4.419 19.249 28.623 1.00 20.79 120 ILE A CA 1
ATOM 950 C C . ILE A 1 120 ? 4.442 20.216 27.445 1.00 22.06 120 ILE A C 1
ATOM 951 O O . ILE A 1 120 ? 3.972 19.890 26.358 1.00 21.13 120 ILE A O 1
ATOM 956 N N . HIS A 1 121 ? 4.995 21.405 27.661 1.00 19.65 121 HIS A N 1
ATOM 957 C CA . HIS A 1 121 ? 5.124 22.371 26.572 1.00 20.65 121 HIS A CA 1
ATOM 958 C C . HIS A 1 121 ? 5.989 21.829 25.445 1.00 19.78 121 HIS A C 1
ATOM 959 O O . HIS A 1 121 ? 5.633 21.951 24.284 1.00 26.71 121 HIS A O 1
ATOM 966 N N . LEU A 1 122 ? 7.119 21.220 25.790 1.00 18.64 122 LEU A N 1
ATOM 967 C CA . LEU A 1 122 ? 8.021 20.639 24.791 1.00 22.03 122 LEU A CA 1
ATOM 968 C C . LEU A 1 122 ? 7.287 19.607 23.944 1.00 17.28 122 LEU A C 1
ATOM 969 O O . LEU A 1 122 ? 7.333 19.658 22.715 1.00 18.71 122 LEU A O 1
ATOM 974 N N . TYR A 1 123 ? 6.597 18.682 24.599 1.00 16.61 123 TYR A N 1
ATOM 975 C CA . TYR A 1 123 ? 5.904 17.636 23.870 1.00 16.19 123 TYR A CA 1
ATOM 976 C C . TYR A 1 123 ? 4.730 18.208 23.083 1.00 21.96 123 TYR A C 1
ATOM 977 O O . TYR A 1 123 ? 4.641 18.012 21.870 1.00 22.11 123 TYR A O 1
ATOM 986 N N . ARG A 1 124 ? 3.849 18.924 23.775 1.00 21.14 124 ARG A N 1
ATOM 987 C CA . ARG A 1 124 ? 2.613 19.429 23.173 1.00 25.61 124 ARG A CA 1
ATOM 988 C C . ARG A 1 124 ? 2.791 20.562 22.160 1.00 29.61 124 ARG A C 1
ATOM 989 O O . ARG A 1 124 ? 2.244 20.514 21.061 1.00 31.87 124 ARG A O 1
ATOM 997 N N . ASP A 1 125 ? 3.551 21.584 22.527 1.00 30.32 125 ASP A N 1
ATOM 998 C CA . ASP A 1 125 ? 3.640 22.772 21.688 1.00 33.09 125 ASP A CA 1
ATOM 999 C C . ASP A 1 125 ? 4.665 22.622 20.579 1.00 33.39 125 ASP A C 1
ATOM 1000 O O . ASP A 1 125 ? 4.353 22.841 19.411 1.00 39.40 125 ASP A O 1
ATOM 1005 N N . THR A 1 126 ? 5.900 22.281 20.918 1.00 29.44 126 THR A N 1
ATOM 1006 C CA . THR A 1 126 ? 6.904 22.223 19.863 1.00 31.12 126 THR A CA 1
ATOM 1007 C C . THR A 1 126 ? 6.957 20.894 19.096 1.00 28.62 126 THR A C 1
ATOM 1008 O O . THR A 1 126 ? 7.330 20.879 17.931 1.00 34.52 126 THR A O 1
ATOM 1012 N N . LEU A 1 127 ? 6.590 19.779 19.723 1.00 24.29 127 LEU A N 1
ATOM 1013 C CA . LEU A 1 127 ? 6.695 18.494 19.021 1.00 21.64 127 LEU A CA 1
ATOM 1014 C C . LEU A 1 127 ? 5.344 17.914 18.580 1.00 20.59 127 LEU A C 1
ATOM 1015 O O . LEU A 1 127 ? 5.278 16.844 17.965 1.00 19.34 127 LEU A O 1
ATOM 1020 N N . GLN A 1 128 ? 4.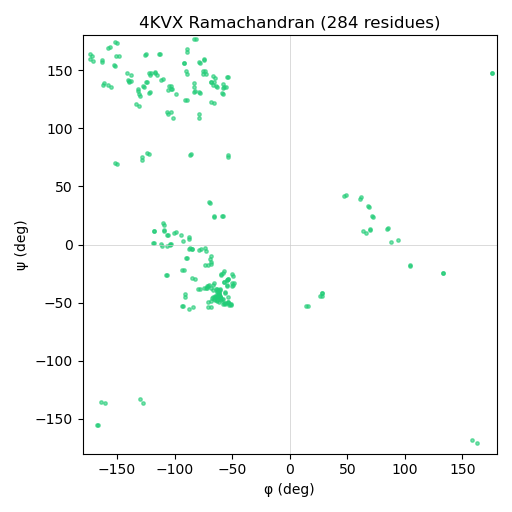279 18.626 18.909 1.00 19.54 128 GLN A N 1
ATOM 1021 C CA . GLN A 1 128 ? 2.927 18.310 18.444 1.00 30.76 128 GLN A CA 1
ATOM 1022 C C . GLN A 1 128 ? 2.363 16.947 18.876 1.00 29.79 128 GLN A C 1
ATOM 1023 O O . GLN A 1 128 ? 1.714 16.269 18.087 1.00 27.00 128 GLN A O 1
ATOM 1029 N N . PHE A 1 129 ? 2.610 16.557 20.128 1.00 30.04 129 PHE A N 1
ATOM 1030 C CA . PHE A 1 129 ? 1.966 15.381 20.717 1.00 26.00 129 PHE A CA 1
ATOM 1031 C C . PHE A 1 129 ? 0.525 15.683 21.086 1.00 19.24 129 PHE A C 1
ATOM 1032 O O . PHE A 1 129 ? 0.204 16.811 21.430 1.00 21.96 129 PHE A O 1
ATOM 1040 N N . ASP A 1 130 ? -0.330 14.667 21.024 1.00 19.50 130 ASP A N 1
ATOM 1041 C CA . ASP A 1 130 ? -1.663 14.734 21.607 1.00 21.49 130 ASP A CA 1
ATOM 1042 C C . ASP A 1 130 ? -1.632 14.206 23.034 1.00 24.28 130 ASP A C 1
ATOM 1043 O O . ASP A 1 130 ? -0.758 13.438 23.402 1.00 22.08 130 ASP A O 1
ATOM 1048 N N . VAL A 1 131 ? -2.596 14.628 23.834 1.00 22.92 131 VAL A N 1
ATOM 1049 C CA . VAL A 1 131 ? -2.723 14.138 25.196 1.00 21.26 131 VAL A CA 1
ATOM 1050 C C . VAL A 1 131 ? -3.908 13.185 25.258 1.00 23.32 131 VAL A C 1
ATOM 1051 O O . VAL A 1 131 ? -5.051 13.591 25.065 1.00 24.08 131 VAL A O 1
ATOM 1055 N N . GLN A 1 132 ? -3.643 11.915 25.509 1.00 21.78 132 GLN A N 1
ATOM 1056 C CA . GLN A 1 132 ? -4.712 10.932 25.593 1.00 29.42 132 GLN A CA 1
ATOM 1057 C C . GLN A 1 132 ? -5.526 11.109 26.878 1.00 28.00 132 GLN A C 1
ATOM 1058 O O . GLN A 1 132 ? -6.747 10.924 26.894 1.00 27.84 132 GLN A O 1
ATOM 1064 N N . GLY A 1 133 ? -4.850 11.447 27.964 1.00 23.65 133 GLY A N 1
ATOM 1065 C CA . GLY A 1 133 ? -5.532 11.595 29.231 1.00 24.95 133 GLY A CA 1
ATOM 1066 C C . GLY A 1 133 ? -4.588 11.450 30.403 1.00 27.59 133 GLY A C 1
ATOM 1067 O O . GLY A 1 133 ? -3.369 11.441 30.235 1.00 22.32 133 GLY A O 1
ATOM 1068 N N . ILE A 1 134 ? -5.175 11.323 31.590 1.00 31.69 134 ILE A N 1
ATOM 1069 C CA . ILE A 1 134 ? -4.437 11.177 32.835 1.00 32.20 134 ILE A CA 1
ATOM 1070 C C . ILE A 1 134 ? -4.395 9.701 33.208 1.00 33.81 134 ILE A C 1
ATOM 1071 O O . ILE A 1 134 ? -5.432 9.031 33.249 1.00 36.39 134 ILE A O 1
ATOM 1076 N N . GLU A 1 135 ? -3.201 9.202 33.508 1.00 31.12 135 GLU A N 1
ATOM 1077 C CA . GLU A 1 135 ? -3.066 7.875 34.079 1.00 28.38 135 GLU A CA 1
ATOM 1078 C C . GLU A 1 135 ? -2.847 8.084 35.568 1.00 29.03 135 GLU A C 1
ATOM 1079 O O . GLU A 1 135 ? -1.793 8.563 36.000 1.00 26.85 135 GLU A O 1
ATOM 1085 N N . SER A 1 136 ? -3.869 7.742 36.340 1.00 27.10 136 SER A N 1
ATOM 1086 C CA . SER A 1 136 ? -3.889 8.019 37.769 1.00 38.36 136 SER A CA 1
ATOM 1087 C C . SER A 1 136 ? -2.790 7.266 38.513 1.00 33.63 136 SER A C 1
ATOM 1088 O O . SER A 1 136 ? -2.546 6.088 38.247 1.00 27.81 136 SER A O 1
ATOM 1091 N N . LYS A 1 137 ? -2.130 7.965 39.433 1.00 28.60 137 LYS A N 1
ATOM 1092 C CA . LYS A 1 137 ? -1.089 7.369 40.280 1.00 35.21 137 LYS A CA 1
ATOM 1093 C C . LYS A 1 137 ? -0.042 6.550 39.524 1.00 33.91 137 LYS A C 1
ATOM 1094 O O . LYS A 1 137 ? 0.329 5.459 39.950 1.00 40.83 137 LYS A O 1
ATOM 1100 N N . TYR A 1 138 ? 0.407 7.064 38.391 1.00 31.44 138 TYR A N 1
ATOM 1101 C CA . TYR A 1 138 ? 1.362 6.352 37.553 1.00 24.62 138 TYR A CA 1
ATOM 1102 C C . TYR A 1 138 ? 2.749 6.235 38.188 1.00 26.11 138 TYR A C 1
ATOM 1103 O O . TYR A 1 138 ? 3.426 5.228 38.033 1.00 26.69 138 TYR A O 1
ATOM 1112 N N . TYR A 1 139 ? 3.181 7.277 38.884 1.00 30.68 139 TYR A N 1
ATOM 1113 C CA . TYR A 1 139 ? 4.518 7.262 39.466 1.00 32.90 139 TYR A CA 1
ATOM 1114 C C . TYR A 1 139 ? 4.537 6.661 40.868 1.00 40.91 139 TYR A C 1
ATOM 1115 O O . TYR A 1 139 ? 3.588 6.818 41.629 1.00 40.91 139 TYR A O 1
ATOM 1124 N N . ALA A 1 140 ? 5.642 5.992 41.197 1.00 43.53 140 ALA A N 1
ATOM 1125 C CA . ALA A 1 140 ? 5.789 5.270 42.462 1.00 38.50 140 ALA A CA 1
ATOM 1126 C C . ALA A 1 140 ? 5.489 6.153 43.680 1.00 34.09 140 ALA A C 1
ATOM 1127 O O . ALA A 1 140 ? 5.036 5.667 44.710 1.00 37.33 140 ALA A O 1
ATOM 1129 N N . ASP A 1 141 ? 5.748 7.450 43.556 1.00 32.09 141 ASP A N 1
ATOM 1130 C CA . ASP A 1 141 ? 5.480 8.394 44.627 1.00 36.82 141 ASP A CA 1
ATOM 1131 C C . ASP A 1 141 ? 4.056 8.954 44.610 1.00 40.91 141 ASP A C 1
ATOM 1132 O O . ASP A 1 141 ? 3.730 9.847 45.383 1.00 44.54 141 ASP A O 1
ATOM 1137 N N . GLY A 1 142 ? 3.215 8.425 43.729 1.00 40.84 142 GLY A N 1
ATOM 1138 C CA . GLY A 1 142 ? 1.804 8.763 43.741 1.00 37.80 142 GLY A CA 1
ATOM 1139 C C . GLY A 1 142 ? 1.272 9.721 42.684 1.00 40.15 142 GLY A C 1
ATOM 1140 O O . GLY A 1 142 ? 0.057 9.778 42.464 1.00 40.74 142 GLY A O 1
ATOM 1141 N N . GLU A 1 143 ? 2.155 10.481 42.041 1.00 32.02 143 GLU A N 1
ATOM 1142 C CA . GLU A 1 143 ? 1.722 11.506 41.087 1.00 32.30 143 GLU A CA 1
ATOM 1143 C C . GLU A 1 143 ? 1.066 10.933 39.830 1.00 28.69 143 GLU A C 1
ATOM 1144 O O . GLU A 1 143 ? 1.455 9.863 39.336 1.00 30.62 143 GLU A O 1
ATOM 1150 N N . ASP A 1 144 ? 0.076 11.646 39.302 1.00 28.67 144 ASP A N 1
ATOM 1151 C CA . ASP A 1 144 ? -0.546 11.199 38.059 1.00 32.38 144 ASP A CA 1
ATOM 1152 C C . ASP A 1 144 ? 0.352 11.553 36.895 1.00 23.97 144 ASP A C 1
ATOM 1153 O O . ASP A 1 144 ? 1.146 12.484 36.981 1.00 24.43 144 ASP A O 1
ATOM 1158 N N . ALA A 1 145 ? 0.190 10.822 35.800 1.00 21.26 145 ALA A N 1
ATOM 1159 C CA . ALA A 1 145 ? 0.912 11.100 34.568 1.00 19.73 145 ALA A CA 1
ATOM 1160 C C . ALA A 1 145 ? -0.089 11.499 33.507 1.00 20.68 145 ALA A C 1
ATOM 1161 O O . ALA A 1 145 ? -1.216 10.997 33.499 1.00 21.26 145 ALA A O 1
ATOM 1163 N N . TYR A 1 146 ? 0.318 12.406 32.622 1.00 19.28 146 TYR A N 1
ATOM 1164 C CA . TYR A 1 146 ? -0.369 12.567 31.355 1.00 19.42 146 TYR A CA 1
ATOM 1165 C C . TYR A 1 146 ? 0.183 11.515 30.417 1.00 26.51 146 TYR A C 1
ATOM 1166 O O . TYR A 1 146 ? 1.403 11.359 30.293 1.00 17.18 146 TYR A O 1
ATOM 1175 N N . ALA A 1 147 ? -0.711 10.790 29.761 1.00 19.03 147 ALA A N 1
ATOM 1176 C CA . ALA A 1 147 ? -0.312 9.892 28.695 1.00 18.27 147 ALA A CA 1
ATOM 1177 C C . ALA A 1 147 ? -0.334 10.682 27.376 1.00 18.01 147 ALA A C 1
ATOM 1178 O O . ALA A 1 147 ? -1.341 11.301 27.034 1.00 21.88 147 ALA A O 1
ATOM 1188 N N . HIS A 1 149 ? 0.801 11.028 23.052 1.00 21.15 149 HIS A N 1
ATOM 1189 C CA . HIS A 1 149 ? 1.016 10.241 21.848 1.00 16.54 149 HIS A CA 1
ATOM 1190 C C . HIS A 1 149 ? 1.317 11.138 20.654 1.00 22.54 149 HIS A C 1
ATOM 1191 O O . HIS A 1 149 ? 0.808 12.262 20.546 1.00 18.62 149 HIS A O 1
ATOM 1198 N N . LYS A 1 150 ? 2.137 10.624 19.749 1.00 20.80 150 LYS A N 1
ATOM 1199 C CA . LYS A 1 150 ? 2.402 11.291 18.498 1.00 16.49 150 LYS A CA 1
ATOM 1200 C C . LYS A 1 150 ? 2.234 10.262 17.389 1.00 20.75 150 LYS A C 1
ATOM 1201 O O . LYS A 1 150 ? 2.929 9.250 17.360 1.00 18.36 150 LYS A O 1
ATOM 1207 N N . ASP A 1 151 ? 1.295 10.529 16.488 1.00 21.32 151 ASP A N 1
ATOM 1208 C CA . ASP A 1 151 ? 1.040 9.666 15.345 1.00 27.53 151 ASP A CA 1
ATOM 1209 C C . ASP A 1 151 ? 2.004 9.957 14.194 1.00 20.82 151 ASP A C 1
ATOM 1210 O O . ASP A 1 151 ? 2.236 11.099 13.847 1.00 20.87 151 ASP A O 1
ATOM 1215 N N . PHE A 1 152 ? 2.536 8.905 13.590 1.00 20.78 152 PHE A N 1
ATOM 1216 C CA . PHE A 1 152 ? 3.433 9.044 12.452 1.00 21.03 152 PHE A CA 1
ATOM 1217 C C . PHE A 1 152 ? 2.710 8.775 11.142 1.00 31.92 152 PHE A C 1
ATOM 1218 O O . PHE A 1 152 ? 3.347 8.644 10.101 1.00 40.02 152 PHE A O 1
ATOM 1226 N N . SER A 1 153 ? 1.387 8.660 11.198 1.00 34.65 153 SER A N 1
ATOM 1227 C CA . SER A 1 153 ? 0.592 8.500 9.987 1.00 36.96 153 SER A CA 1
ATOM 1228 C C . SER A 1 153 ? 0.878 9.614 8.996 1.00 34.00 153 SER A C 1
ATOM 1229 O O . SER A 1 153 ? 0.811 9.392 7.795 1.00 40.47 153 SER A O 1
ATOM 1232 N N . ASP B 1 2 ? 29.421 26.128 14.039 1.00 50.43 2 ASP B N 1
ATOM 1233 C CA . ASP B 1 2 ? 29.045 25.707 12.700 1.00 45.64 2 ASP B CA 1
ATOM 1234 C C . ASP B 1 2 ? 28.106 26.723 12.057 1.00 34.83 2 ASP B C 1
ATOM 1235 O O . ASP B 1 2 ? 28.131 26.888 10.846 1.00 33.15 2 ASP B O 1
ATOM 1240 N N . ILE B 1 3 ? 27.278 27.390 12.861 1.00 29.48 3 ILE B N 1
ATOM 1241 C CA . ILE B 1 3 ? 26.310 28.376 12.347 1.00 22.76 3 ILE B CA 1
ATOM 1242 C C . ILE B 1 3 ? 26.513 29.749 12.970 1.00 20.95 3 ILE B C 1
ATOM 1243 O O . ILE B 1 3 ? 26.594 29.880 14.189 1.00 21.61 3 ILE B O 1
ATOM 1248 N N . ARG B 1 4 ? 26.576 30.783 12.141 1.00 17.37 4 ARG B N 1
ATOM 1249 C CA . ARG B 1 4 ? 26.822 32.146 12.633 1.00 19.97 4 ARG B CA 1
ATOM 1250 C C . ARG B 1 4 ? 26.100 33.135 11.721 1.00 17.25 4 ARG B C 1
ATOM 1251 O O . ARG B 1 4 ? 25.713 32.776 10.606 1.00 17.45 4 ARG B O 1
ATOM 1259 N N . PRO B 1 5 ? 25.900 34.373 12.191 1.00 18.74 5 PRO B N 1
ATOM 1260 C CA . PRO B 1 5 ? 25.335 35.414 11.325 1.00 17.13 5 PRO B CA 1
ATOM 1261 C C . PRO B 1 5 ? 26.116 35.584 10.009 1.00 19.82 5 PRO B C 1
ATOM 1262 O O . PRO B 1 5 ? 27.337 35.462 9.976 1.00 18.28 5 PRO B O 1
ATOM 1266 N N . ALA B 1 6 ? 25.402 35.864 8.929 1.00 19.43 6 ALA B N 1
ATOM 1267 C CA . ALA B 1 6 ? 26.035 36.096 7.625 1.00 20.79 6 ALA B CA 1
ATOM 1268 C C . ALA B 1 6 ? 26.689 37.469 7.578 1.00 22.34 6 ALA B C 1
ATOM 1269 O O . ALA B 1 6 ? 26.194 38.408 8.198 1.00 23.08 6 ALA B O 1
ATOM 1271 N N . ARG B 1 7 ? 27.797 37.594 6.853 1.00 21.56 7 ARG B N 1
ATOM 1272 C CA . ARG B 1 7 ? 28.404 38.912 6.614 1.00 22.46 7 ARG B CA 1
ATOM 1273 C C . ARG B 1 7 ? 28.567 39.160 5.128 1.00 21.58 7 ARG B C 1
ATOM 1274 O O . ARG B 1 7 ? 28.510 38.218 4.340 1.00 17.87 7 ARG B O 1
ATOM 1282 N N . ILE B 1 8 ? 28.786 40.421 4.752 1.00 19.24 8 ILE B N 1
ATOM 1283 C CA . ILE B 1 8 ? 29.014 40.797 3.352 1.00 21.47 8 ILE B CA 1
ATOM 1284 C C . ILE B 1 8 ? 30.164 40.006 2.731 1.00 22.27 8 ILE B C 1
ATOM 1285 O O . ILE B 1 8 ? 30.132 39.655 1.554 1.00 18.50 8 ILE B O 1
ATOM 1290 N N . SER B 1 9 ? 31.174 39.704 3.539 1.00 25.28 9 SER B N 1
ATOM 1291 C CA . SER B 1 9 ? 32.350 38.995 3.053 1.00 19.76 9 SER B CA 1
ATOM 1292 C C . SER B 1 9 ? 32.088 37.507 2.764 1.00 21.83 9 SER B C 1
ATOM 1293 O O . SER B 1 9 ? 32.941 36.820 2.202 1.00 23.47 9 SER B O 1
ATOM 1296 N N . ASP B 1 10 ? 30.893 37.026 3.089 1.00 20.85 10 ASP B N 1
ATOM 1297 C CA . ASP B 1 10 ? 30.532 35.629 2.837 1.00 14.24 10 ASP B CA 1
ATOM 1298 C C . ASP B 1 10 ? 30.008 35.374 1.424 1.00 14.07 10 ASP B C 1
ATOM 1299 O O . ASP B 1 10 ? 29.710 34.231 1.064 1.00 17.84 10 ASP B O 1
ATOM 1304 N N . LEU B 1 11 ? 29.867 36.428 0.630 1.00 19.14 11 LEU B N 1
ATOM 1305 C CA . LEU B 1 11 ? 29.241 36.313 -0.689 1.00 16.51 11 LEU B CA 1
ATOM 1306 C C . LEU B 1 11 ? 29.884 35.237 -1.576 1.00 19.61 11 LEU B C 1
ATOM 1307 O O . LEU B 1 11 ? 29.180 34.475 -2.238 1.00 19.43 11 LEU B O 1
ATOM 1312 N N . THR B 1 12 ? 31.213 35.201 -1.623 1.00 13.73 12 THR B N 1
ATOM 1313 C CA . THR B 1 12 ? 31.902 34.220 -2.457 1.00 14.30 12 THR B CA 1
ATOM 1314 C C . THR B 1 12 ? 31.584 32.792 -2.026 1.00 24.25 12 THR B C 1
ATOM 1315 O O . THR B 1 12 ? 31.196 31.958 -2.851 1.00 21.02 12 THR B O 1
ATOM 1319 N N . GLY B 1 13 ? 31.715 32.522 -0.732 1.00 14.02 13 GLY B N 1
ATOM 1320 C CA . GLY B 1 13 ? 31.387 31.201 -0.216 1.00 17.27 13 GLY B CA 1
ATOM 1321 C C . GLY B 1 13 ? 29.945 30.821 -0.498 1.00 12.61 13 GLY B C 1
ATOM 1322 O O . GLY B 1 13 ? 29.634 29.681 -0.846 1.00 14.20 13 GLY B O 1
ATOM 1331 N N . GLN B 1 15 ? 28.048 32.028 -2.985 1.00 13.19 15 GLN B N 1
ATOM 1332 C CA . GLN B 1 15 ? 28.009 31.741 -4.422 1.00 14.75 15 GLN B CA 1
ATOM 1333 C C . GLN B 1 15 ? 28.477 30.320 -4.702 1.00 16.25 15 GLN B C 1
ATOM 1334 O O . GLN B 1 15 ? 27.881 29.609 -5.504 1.00 14.68 15 GLN B O 1
ATOM 1340 N N . ASN B 1 16 ? 29.535 29.899 -4.021 1.00 13.12 16 ASN B N 1
ATOM 1341 C CA . ASN B 1 16 ? 30.095 28.596 -4.301 1.00 16.38 16 ASN B CA 1
ATOM 1342 C C . ASN B 1 16 ? 29.155 27.466 -3.875 1.00 17.44 16 ASN B C 1
ATOM 1343 O O . ASN B 1 16 ? 29.299 26.344 -4.330 1.00 19.79 16 ASN B O 1
ATOM 1348 N N . CYS B 1 17 ? 28.168 27.761 -3.031 1.00 13.21 17 CYS B N 1
ATOM 1349 C CA . CYS B 1 17 ? 27.166 26.749 -2.686 1.00 16.74 17 CYS B CA 1
ATOM 1350 C C . CYS B 1 17 ? 26.214 26.452 -3.849 1.00 16.75 17 CYS B C 1
ATOM 1351 O O . CYS B 1 17 ? 25.495 25.450 -3.837 1.00 14.48 17 CYS B O 1
ATOM 1354 N N . ASN B 1 18 ? 26.171 27.347 -4.826 1.00 15.04 18 ASN B N 1
ATOM 1355 C CA . ASN B 1 18 ? 25.146 27.275 -5.864 1.00 16.44 18 ASN B CA 1
ATOM 1356 C C . ASN B 1 18 ? 25.706 26.860 -7.211 1.00 15.24 18 ASN B C 1
ATOM 1357 O O . ASN B 1 18 ? 25.049 27.007 -8.244 1.00 14.36 18 ASN B O 1
ATOM 1362 N N . LEU B 1 19 ? 26.910 26.298 -7.170 1.00 14.33 19 LEU B N 1
ATOM 1363 C CA . LEU B 1 19 ? 27.628 25.824 -8.341 1.00 16.46 19 LEU B CA 1
ATOM 1364 C C . LEU B 1 19 ? 26.752 24.941 -9.227 1.00 21.56 19 LEU B C 1
ATOM 1365 O O . LEU B 1 19 ? 26.870 24.986 -10.457 1.00 22.08 19 LEU B O 1
ATOM 1370 N N . HIS B 1 20 ? 25.857 24.159 -8.620 1.00 15.45 20 HIS B N 1
ATOM 1371 C CA . HIS B 1 20 ? 25.040 23.227 -9.399 1.00 17.55 20 HIS B CA 1
ATOM 1372 C C . HIS B 1 20 ? 23.575 23.615 -9.489 1.00 18.51 20 HIS B C 1
ATOM 1373 O O . HIS B 1 20 ? 22.738 22.815 -9.916 1.00 19.12 20 HIS B O 1
ATOM 1380 N N . ASN B 1 21 ? 23.279 24.843 -9.076 1.00 15.68 21 ASN B N 1
ATOM 1381 C CA . ASN B 1 21 ? 21.963 25.434 -9.249 1.00 16.50 21 ASN B CA 1
ATOM 1382 C C . ASN B 1 21 ? 22.112 26.941 -9.351 1.00 17.15 21 ASN B C 1
ATOM 1383 O O . ASN B 1 21 ? 21.718 27.707 -8.455 1.00 14.08 21 ASN B O 1
ATOM 1388 N N . LEU B 1 22 ? 22.689 27.357 -10.469 1.00 12.00 22 LEU B N 1
ATOM 1389 C CA . LEU B 1 22 ? 23.112 28.740 -10.652 1.00 14.01 22 LEU B CA 1
ATOM 1390 C C . LEU B 1 22 ? 22.018 29.806 -10.562 1.00 12.42 22 LEU B C 1
ATOM 1391 O O . LEU B 1 22 ? 22.322 30.952 -10.260 1.00 11.41 22 LEU B O 1
ATOM 1396 N N . PRO B 1 23 ? 20.752 29.449 -10.849 1.00 14.98 23 PRO B N 1
ATOM 1397 C CA . PRO B 1 23 ? 19.738 30.491 -10.651 1.00 14.87 23 PRO B CA 1
ATOM 1398 C C . PRO B 1 23 ? 19.661 31.067 -9.237 1.00 16.41 23 PRO B C 1
ATOM 1399 O O . PRO B 1 23 ? 19.251 32.207 -9.064 1.00 13.63 23 PRO B O 1
ATOM 1403 N N . GLU B 1 24 ? 20.092 30.318 -8.236 1.00 13.34 24 GLU B N 1
ATOM 1404 C CA . GLU B 1 24 ? 20.078 30.872 -6.886 1.00 14.79 24 GLU B CA 1
ATOM 1405 C C . GLU B 1 24 ? 21.097 32.023 -6.701 1.00 17.82 24 GLU B C 1
ATOM 1406 O O . GLU B 1 24 ? 21.078 32.721 -5.690 1.00 15.83 24 GLU B O 1
ATOM 1412 N N . ASN B 1 25 ? 21.975 32.232 -7.682 1.00 18.62 25 ASN B N 1
ATOM 1413 C CA . ASN B 1 25 ? 22.915 33.353 -7.611 1.00 10.33 25 ASN B CA 1
ATOM 1414 C C . ASN B 1 25 ? 22.362 34.640 -8.245 1.00 11.00 25 ASN B C 1
ATOM 1415 O O . ASN B 1 25 ? 22.961 35.709 -8.099 1.00 14.84 25 ASN B O 1
ATOM 1420 N N . TYR B 1 26 ? 21.242 34.524 -8.965 1.00 10.83 26 TYR B N 1
ATOM 1421 C CA . TYR B 1 26 ? 20.731 35.633 -9.777 1.00 17.80 26 TYR B CA 1
ATOM 1422 C C . TYR B 1 26 ? 20.501 36.893 -8.944 1.00 13.54 26 TYR B C 1
ATOM 1423 O O . TYR B 1 26 ? 20.802 38.001 -9.389 1.00 19.98 26 TYR B O 1
ATOM 1432 N N . GLN B 1 27 ? 19.955 36.720 -7.746 1.00 15.18 27 GLN B N 1
ATOM 1433 C CA . GLN B 1 27 ? 19.637 37.875 -6.903 1.00 22.53 27 GLN B CA 1
ATOM 1434 C C . GLN B 1 27 ? 20.415 37.872 -5.597 1.00 17.43 27 GLN B C 1
ATOM 1435 O O . GLN B 1 27 ? 20.117 38.658 -4.701 1.00 16.71 27 GLN B O 1
ATOM 1441 N N . LEU B 1 28 ? 21.419 37.007 -5.503 1.00 18.30 28 LEU B N 1
ATOM 1442 C CA . LEU B 1 28 ? 22.127 36.764 -4.246 1.00 17.19 28 LEU B CA 1
ATOM 1443 C C . LEU B 1 28 ? 22.766 38.018 -3.648 1.00 10.03 28 LEU B C 1
ATOM 1444 O O . LEU B 1 28 ? 22.633 38.277 -2.463 1.00 11.98 28 LEU B O 1
ATOM 1449 N N . LYS B 1 29 ? 23.468 38.787 -4.464 1.00 11.43 29 LYS B N 1
ATOM 1450 C CA . LYS B 1 29 ? 24.152 39.974 -3.948 1.00 12.54 29 LYS B CA 1
ATOM 1451 C C . LYS B 1 29 ? 23.135 40.988 -3.404 1.00 11.75 29 LYS B C 1
ATOM 1452 O O . LYS B 1 29 ? 23.284 41.486 -2.297 1.00 11.37 29 LYS B O 1
ATOM 1458 N N . TYR B 1 30 ? 22.101 41.269 -4.188 1.00 11.42 30 TYR B N 1
ATOM 1459 C CA . TYR B 1 30 ? 21.004 42.114 -3.734 1.00 14.31 30 TYR B CA 1
ATOM 1460 C C . TYR B 1 30 ? 20.428 41.664 -2.374 1.00 16.35 30 TYR B C 1
ATOM 1461 O O . TYR B 1 30 ? 20.322 42.456 -1.413 1.00 11.31 30 TYR B O 1
ATOM 1470 N N . TYR B 1 31 ? 20.085 40.389 -2.280 1.00 10.34 31 TYR B N 1
ATOM 1471 C CA . TYR B 1 31 ? 19.504 39.858 -1.048 1.00 9.90 31 TYR B CA 1
ATOM 1472 C C . TYR B 1 31 ? 20.464 39.841 0.140 1.00 14.01 31 TYR B C 1
ATOM 1473 O O . TYR B 1 31 ? 20.057 40.080 1.290 1.00 13.49 31 TYR B O 1
ATOM 1482 N N . LEU B 1 32 ? 21.740 39.593 -0.132 1.00 9.94 32 LEU B N 1
ATOM 1483 C CA . LEU B 1 32 ? 22.753 39.686 0.920 1.00 10.18 32 LEU B CA 1
ATOM 1484 C C . LEU B 1 32 ? 22.853 41.094 1.481 1.00 12.49 32 LEU B C 1
ATOM 1485 O O . LEU B 1 32 ? 22.931 41.268 2.687 1.00 13.68 32 LEU B O 1
ATOM 1490 N N . TYR B 1 33 ? 22.873 42.099 0.606 1.00 11.35 33 TYR B N 1
ATOM 1491 C CA . TYR B 1 33 ? 22.902 43.475 1.077 1.00 12.15 33 TYR B CA 1
ATOM 1492 C C . TYR B 1 33 ? 21.668 43.771 1.917 1.00 12.12 33 TYR B C 1
ATOM 1493 O O . TYR B 1 33 ? 21.761 44.363 2.984 1.00 16.47 33 TYR B O 1
ATOM 1502 N N . HIS B 1 34 ? 20.498 43.363 1.449 1.00 11.71 34 HIS B N 1
ATOM 1503 C CA . HIS B 1 34 ? 19.311 43.568 2.264 1.00 11.84 34 HIS B CA 1
ATOM 1504 C C . HIS B 1 34 ? 19.388 42.793 3.577 1.00 14.19 34 HIS B C 1
ATOM 1505 O O . HIS B 1 34 ? 19.001 43.313 4.623 1.00 17.95 34 HIS B O 1
ATOM 1512 N N . ALA B 1 35 ? 19.929 41.578 3.529 1.00 15.74 35 ALA B N 1
ATOM 1513 C CA . ALA B 1 35 ? 20.065 40.745 4.727 1.00 18.97 35 ALA B CA 1
ATOM 1514 C C . ALA B 1 35 ? 20.845 41.451 5.826 1.00 15.27 35 ALA B C 1
ATOM 1515 O O . ALA B 1 35 ? 20.400 41.519 6.975 1.00 19.97 35 ALA B O 1
ATOM 1517 N N . ILE B 1 36 ? 22.003 41.982 5.447 1.00 16.53 36 ILE B N 1
ATOM 1518 C CA . ILE B 1 36 ? 22.917 42.646 6.367 1.00 17.11 36 ILE B CA 1
ATOM 1519 C C . ILE B 1 36 ? 22.259 43.810 7.113 1.00 19.60 36 ILE B C 1
ATOM 1520 O O . ILE B 1 36 ? 22.580 44.087 8.278 1.00 20.08 36 ILE B O 1
ATOM 1525 N N . SER B 1 37 ? 21.322 44.471 6.443 1.00 17.12 37 SER B N 1
ATOM 1526 C CA . SER B 1 37 ? 20.603 45.601 7.024 1.00 19.54 37 SER B CA 1
ATOM 1527 C C . SER B 1 37 ? 19.492 45.161 7.988 1.00 19.76 37 SER B C 1
ATOM 1528 O O . SER B 1 37 ? 18.859 46.004 8.625 1.00 18.74 37 SER B O 1
ATOM 1531 N N . TRP B 1 38 ? 19.275 43.846 8.089 1.00 18.27 38 TRP B N 1
ATOM 1532 C CA . TRP B 1 38 ? 18.404 43.239 9.111 1.00 14.31 38 TRP B CA 1
ATOM 1533 C C . TRP B 1 38 ? 19.183 42.226 9.939 1.00 14.12 38 TRP B C 1
ATOM 1534 O O . TRP B 1 38 ? 19.070 41.008 9.723 1.00 18.13 38 TRP B O 1
ATOM 1545 N N . PRO B 1 39 ? 19.995 42.722 10.881 1.00 14.03 39 PRO B N 1
ATOM 1546 C CA . PRO B 1 39 ? 20.891 41.891 11.691 1.00 17.37 39 PRO B CA 1
ATOM 1547 C C . PRO B 1 39 ? 20.130 40.758 12.375 1.00 18.36 39 PRO B C 1
ATOM 1548 O O . PRO B 1 39 ? 18.981 40.959 12.775 1.00 19.68 39 PRO B O 1
ATOM 1560 N N . LEU B 1 41 ? 18.947 38.022 11.188 1.00 20.13 41 LEU B N 1
ATOM 1561 C CA . LEU B 1 41 ? 17.984 37.300 10.376 1.00 17.04 41 LEU B CA 1
ATOM 1562 C C . LEU B 1 41 ? 18.648 36.258 9.475 1.00 18.01 41 LEU B C 1
ATOM 1563 O O . LEU B 1 41 ? 18.018 35.273 9.090 1.00 13.28 41 LEU B O 1
ATOM 1568 N N . SER B 1 42 ? 19.923 36.467 9.167 1.00 11.69 42 SER B N 1
ATOM 1569 C CA . SER B 1 42 ? 20.599 35.693 8.138 1.00 12.70 42 SER B CA 1
ATOM 1570 C C . SER B 1 42 ? 21.844 35.018 8.680 1.00 14.10 42 SER B C 1
ATOM 1571 O O . SER B 1 42 ? 22.581 35.616 9.455 1.00 14.44 42 SER B O 1
ATOM 1574 N N . TYR B 1 43 ? 22.069 33.773 8.249 1.00 13.09 43 TYR B N 1
ATOM 1575 C CA . TYR B 1 43 ? 23.047 32.872 8.858 1.00 13.36 43 TYR B CA 1
ATOM 1576 C C . TYR B 1 43 ? 23.770 32.062 7.791 1.00 16.66 43 TYR B C 1
ATOM 1577 O O . TYR B 1 43 ? 23.190 31.766 6.757 1.00 18.10 43 TYR B O 1
ATOM 1586 N N . VAL B 1 44 ? 25.037 31.730 8.038 1.00 19.81 44 VAL B N 1
ATOM 1587 C CA . VAL B 1 44 ? 25.775 30.776 7.212 1.00 18.41 44 VAL B CA 1
ATOM 1588 C C . VAL B 1 44 ? 26.133 29.593 8.075 1.00 17.06 44 VAL B C 1
ATOM 1589 O O . VAL B 1 44 ? 26.336 29.742 9.285 1.00 17.03 44 VAL B O 1
ATOM 1593 N N . ALA B 1 45 ? 26.190 28.421 7.453 1.00 14.53 45 ALA B N 1
ATOM 1594 C CA . ALA B 1 45 ? 26.692 27.209 8.081 1.00 13.21 45 ALA B CA 1
ATOM 1595 C C . ALA B 1 45 ? 28.096 26.999 7.542 1.00 19.62 45 ALA B C 1
ATOM 1596 O O . ALA B 1 45 ? 28.333 27.094 6.334 1.00 17.70 45 ALA B O 1
ATOM 1598 N N . THR B 1 46 ? 29.024 26.708 8.441 1.00 15.27 46 THR B N 1
ATOM 1599 C CA . THR B 1 46 ? 30.444 26.714 8.126 1.00 21.21 46 THR B CA 1
ATOM 1600 C C . THR B 1 46 ? 31.076 25.386 8.543 1.00 21.94 46 THR B C 1
ATOM 1601 O O . THR B 1 46 ? 30.757 24.873 9.608 1.00 27.01 46 THR B O 1
ATOM 1605 N N . ASP B 1 47 ? 31.936 24.812 7.699 1.00 22.22 47 ASP B N 1
ATOM 1606 C CA . ASP B 1 47 ? 32.596 23.537 8.023 1.00 25.19 47 ASP B CA 1
ATOM 1607 C C . ASP B 1 47 ? 33.839 23.802 8.899 1.00 28.15 47 ASP B C 1
ATOM 1608 O O . ASP B 1 47 ? 34.152 24.965 9.154 1.00 28.46 47 ASP B O 1
ATOM 1613 N N . PRO B 1 48 ? 34.554 22.747 9.354 1.00 31.36 48 PRO B N 1
ATOM 1614 C CA . PRO B 1 48 ? 35.723 22.978 10.218 1.00 32.31 48 PRO B CA 1
ATOM 1615 C C . PRO B 1 48 ? 36.759 24.009 9.751 1.00 38.38 48 PRO B C 1
ATOM 1616 O O . PRO B 1 48 ? 37.437 24.598 10.594 1.00 44.67 48 PRO B O 1
ATOM 1620 N N . LYS B 1 49 ? 36.888 24.232 8.450 1.00 34.27 49 LYS B N 1
ATOM 1621 C CA . LYS B 1 49 ? 37.883 25.185 7.961 1.00 32.61 49 LYS B CA 1
ATOM 1622 C C . LYS B 1 49 ? 37.372 26.606 7.758 1.00 31.09 49 LYS B C 1
ATOM 1623 O O . LYS B 1 49 ? 38.125 27.480 7.351 1.00 35.86 49 LYS B O 1
ATOM 1629 N N . GLY B 1 50 ? 36.115 26.856 8.093 1.00 28.40 50 GLY B N 1
ATOM 1630 C CA . GLY B 1 50 ? 35.538 28.172 7.879 1.00 25.97 50 GLY B CA 1
ATOM 1631 C C . GLY B 1 50 ? 34.801 28.304 6.558 1.00 27.19 50 GLY B C 1
ATOM 1632 O O . GLY B 1 50 ? 34.313 29.380 6.216 1.00 29.68 50 GLY B O 1
ATOM 1633 N N . ARG B 1 51 ? 34.706 27.208 5.813 1.00 23.33 51 ARG B N 1
ATOM 1634 C CA . ARG B 1 51 ? 34.037 27.253 4.526 1.00 19.39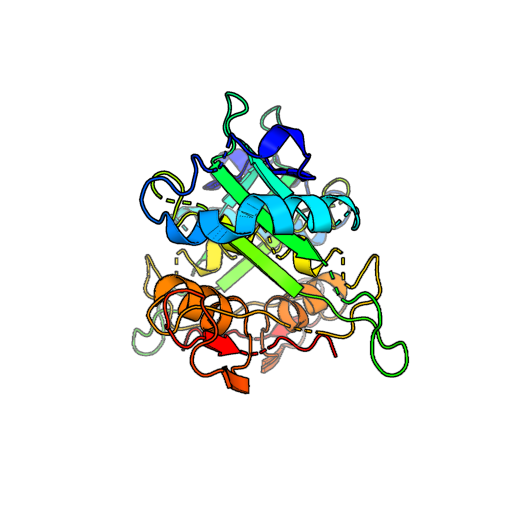 51 ARG B CA 1
ATOM 1635 C C . ARG B 1 51 ? 32.525 27.247 4.688 1.00 16.71 51 ARG B C 1
ATOM 1636 O O . ARG B 1 51 ? 31.970 26.427 5.400 1.00 20.26 51 ARG B O 1
ATOM 1644 N N . VAL B 1 52 ? 31.865 28.177 4.017 1.00 15.54 52 VAL B N 1
ATOM 1645 C CA . VAL B 1 52 ? 30.407 28.228 3.997 1.00 18.32 52 VAL B CA 1
ATOM 1646 C C . VAL B 1 52 ? 29.835 27.041 3.227 1.00 20.90 52 VAL B C 1
ATOM 1647 O O . VAL B 1 52 ? 30.163 26.847 2.057 1.00 15.62 52 VAL B O 1
ATOM 1651 N N . VAL B 1 5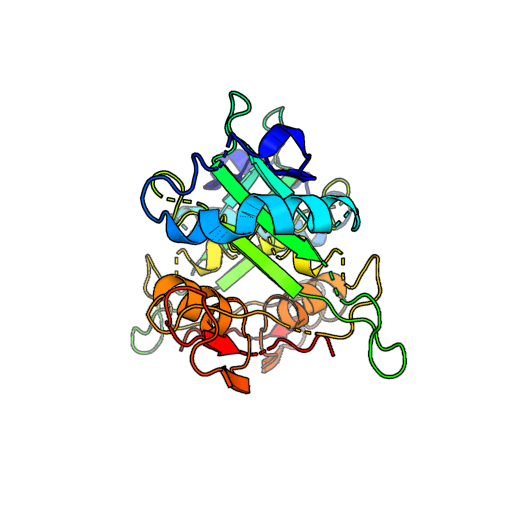3 ? 28.979 26.244 3.864 1.00 16.44 53 VAL B N 1
ATOM 1652 C CA . VAL B 1 53 ? 28.382 25.114 3.156 1.00 13.34 53 VAL B CA 1
ATOM 1653 C C . VAL B 1 53 ? 26.874 25.219 3.062 1.00 14.75 53 VAL B C 1
ATOM 1654 O O . VAL B 1 53 ? 26.209 24.335 2.537 1.00 13.87 53 VAL B O 1
ATOM 1658 N N . GLY B 1 54 ? 26.333 26.303 3.596 1.00 15.59 54 GLY B N 1
ATOM 1659 C CA . GLY B 1 54 ? 24.911 26.566 3.497 1.00 14.75 54 GLY B CA 1
ATOM 1660 C C . GLY B 1 54 ? 24.601 27.941 4.058 1.00 16.11 54 GLY B C 1
ATOM 1661 O O . GLY B 1 54 ? 25.435 28.516 4.754 1.00 13.25 54 GLY B O 1
ATOM 1662 N N . TYR B 1 55 ? 23.426 28.477 3.751 1.00 9.61 55 TYR B N 1
ATOM 1663 C CA . TYR B 1 55 ? 23.060 29.798 4.246 1.00 9.36 55 TYR B CA 1
ATOM 1664 C C . TYR B 1 55 ? 21.560 30.023 4.138 1.00 8.85 55 TYR B C 1
ATOM 1665 O O . TYR B 1 55 ? 20.867 29.353 3.369 1.00 8.62 55 TYR B O 1
ATOM 1674 N N . VAL B 1 56 ? 21.059 30.969 4.925 1.00 9.00 56 VAL B N 1
ATOM 1675 C CA . VAL B 1 56 ? 19.693 31.448 4.779 1.00 9.27 56 VAL B CA 1
ATOM 1676 C C . VAL B 1 56 ? 19.726 32.969 4.754 1.00 9.22 56 VAL B C 1
ATOM 1677 O O . VAL B 1 56 ? 20.389 33.594 5.585 1.00 15.31 56 VAL B O 1
ATOM 1681 N N . LEU B 1 57 ? 19.087 33.566 3.754 1.00 8.37 57 LEU B N 1
ATOM 1682 C CA . LEU B 1 57 ? 18.952 35.021 3.712 1.00 9.93 57 LEU B CA 1
ATOM 1683 C C . LEU B 1 57 ? 17.508 35.408 3.951 1.00 14.38 57 LEU B C 1
ATOM 1684 O O . LEU B 1 57 ? 16.591 34.768 3.453 1.00 12.03 57 LEU B O 1
ATOM 1689 N N . ALA B 1 58 ? 17.319 36.500 4.680 1.00 9.48 58 ALA B N 1
ATOM 1690 C CA . ALA B 1 58 ? 15.986 36.953 4.989 1.00 14.40 58 ALA B CA 1
ATOM 1691 C C . ALA B 1 58 ? 15.965 38.472 5.139 1.00 14.49 58 ALA B C 1
ATOM 1692 O O . ALA B 1 58 ? 17.014 39.133 5.101 1.00 10.45 58 ALA B O 1
ATOM 1694 N N . LYS B 1 59 ? 14.766 39.026 5.292 1.00 10.55 59 LYS B N 1
ATOM 1695 C CA . LYS B 1 59 ? 14.614 40.457 5.577 1.00 11.61 59 LYS B CA 1
ATOM 1696 C C . LYS B 1 59 ? 13.213 40.721 6.089 1.00 12.03 59 LYS B C 1
ATOM 1697 O O . LYS B 1 59 ? 12.325 39.885 5.921 1.00 14.33 59 LYS B O 1
ATOM 1711 N N . GLU B 1 61 ? 9.853 43.266 5.840 1.00 16.87 61 GLU B N 1
ATOM 1712 C CA . GLU B 1 61 ? 9.237 44.198 4.928 1.00 17.76 61 GLU B CA 1
ATOM 1713 C C . GLU B 1 61 ? 9.521 45.599 5.446 1.00 22.80 61 GLU B C 1
ATOM 1714 O O . GLU B 1 61 ? 9.391 45.850 6.642 1.00 17.58 61 GLU B O 1
ATOM 1720 N N . GLU B 1 62 ? 9.890 46.520 4.559 1.00 19.71 62 GLU B N 1
ATOM 1721 C CA . GLU B 1 62 ? 10.284 47.866 4.999 1.00 19.14 62 GLU B CA 1
ATOM 1722 C C . GLU B 1 62 ? 9.111 48.768 5.352 1.00 26.45 62 GLU B C 1
ATOM 1723 O O . GLU B 1 62 ? 9.176 49.560 6.302 1.00 31.32 62 GLU B O 1
ATOM 1729 N N . GLU B 1 63 ? 8.037 48.674 4.585 1.00 24.09 63 GLU B N 1
ATOM 1730 C CA . GLU B 1 63 ? 6.894 49.538 4.833 1.00 30.19 63 GLU B CA 1
ATOM 1731 C C . GLU B 1 63 ? 5.666 48.673 4.927 1.00 28.74 63 GLU B C 1
ATOM 1732 O O . GLU B 1 63 ? 4.880 48.595 3.988 1.00 30.21 63 GLU B O 1
ATOM 1738 N N . PRO B 1 64 ? 5.523 47.977 6.057 1.00 28.75 64 PRO B N 1
ATOM 1739 C CA . PRO B 1 64 ? 4.437 47.007 6.181 1.00 28.36 64 PRO B CA 1
ATOM 1740 C C . PRO B 1 64 ? 3.074 47.696 6.219 1.00 33.35 64 PRO B C 1
ATOM 1741 O O . PRO B 1 64 ? 2.933 48.738 6.863 1.00 36.01 64 PRO B O 1
ATOM 1745 N N . LYS B 1 65 ? 2.083 47.112 5.552 1.00 35.69 65 LYS B N 1
ATOM 1746 C CA . LYS B 1 65 ? 0.725 47.625 5.640 1.00 40.48 65 LYS B CA 1
ATOM 1747 C C . LYS B 1 65 ? 0.303 47.606 7.113 1.00 45.46 65 LYS B C 1
ATOM 1748 O O . LYS B 1 65 ? 0.462 46.601 7.807 1.00 42.03 65 LYS B O 1
ATOM 1754 N N . ASP B 1 66 ? -0.198 48.739 7.590 1.00 50.66 66 ASP B N 1
ATOM 1755 C CA . ASP B 1 66 ? -0.702 48.870 8.953 1.00 52.88 66 ASP B CA 1
ATOM 1756 C C . ASP B 1 66 ? 0.370 48.678 10.030 1.00 51.17 66 ASP B C 1
ATOM 1757 O O . ASP B 1 66 ? 0.063 48.554 11.214 1.00 54.94 66 ASP B O 1
ATOM 1762 N N . GLY B 1 67 ? 1.632 48.666 9.619 1.00 46.95 67 GLY B N 1
ATOM 1763 C CA . GLY B 1 67 ? 2.729 48.541 10.562 1.00 47.07 67 GLY B CA 1
ATOM 1764 C C . GLY B 1 67 ? 2.818 47.174 11.213 1.00 43.67 67 GLY B C 1
ATOM 1765 O O . GLY B 1 67 ? 3.516 47.001 12.209 1.00 47.20 67 GLY B O 1
ATOM 1766 N N . ILE B 1 68 ? 2.097 46.207 10.656 1.00 38.70 68 ILE B N 1
ATOM 1767 C CA . ILE B 1 68 ? 2.172 44.824 11.117 1.00 32.16 68 ILE B CA 1
ATOM 1768 C C . ILE B 1 68 ? 3.424 44.173 10.546 1.00 26.40 68 ILE B C 1
ATOM 1769 O O . ILE B 1 68 ? 3.489 43.875 9.356 1.00 29.54 68 ILE B O 1
ATOM 1774 N N . PRO B 1 69 ? 4.411 43.914 11.406 1.00 25.06 69 PRO B N 1
ATOM 1775 C CA . PRO B 1 69 ? 5.714 43.450 10.936 1.00 20.27 69 PRO B CA 1
ATOM 1776 C C . PRO B 1 69 ? 5.639 42.057 10.309 1.00 19.15 69 PRO B C 1
ATOM 1777 O O . PRO B 1 69 ? 4.959 41.169 10.824 1.00 21.93 69 PRO B O 1
ATOM 1781 N N . HIS B 1 70 ? 6.322 41.865 9.194 1.00 17.97 70 HIS B N 1
ATOM 1782 C CA . HIS B 1 70 ? 6.406 40.526 8.649 1.00 18.32 70 HIS B CA 1
ATOM 1783 C C . HIS B 1 70 ? 7.672 40.357 7.864 1.00 18.36 70 HIS B C 1
ATOM 1784 O O . HIS B 1 70 ? 8.222 41.327 7.346 1.00 17.85 70 HIS B O 1
ATOM 1791 N N . GLY B 1 71 ? 8.124 39.112 7.788 1.00 14.60 71 GLY B N 1
ATOM 1792 C CA . GLY B 1 71 ? 9.412 38.797 7.212 1.00 17.60 71 GLY B CA 1
ATOM 1793 C C . GLY B 1 71 ? 9.320 38.019 5.914 1.00 15.91 71 GLY B C 1
ATOM 1794 O O . GLY B 1 71 ? 8.272 37.464 5.566 1.00 13.24 71 GLY B O 1
ATOM 1795 N N . HIS B 1 72 ? 10.442 38.005 5.202 1.00 13.80 72 HIS B N 1
ATOM 1796 C CA . HIS B 1 72 ? 10.596 37.254 3.975 1.00 11.40 72 HIS B CA 1
ATOM 1797 C C . HIS B 1 72 ? 11.876 36.480 4.057 1.00 15.48 72 HIS B C 1
ATOM 1798 O O . HIS B 1 72 ? 12.907 37.046 4.413 1.00 15.03 72 HIS B O 1
ATOM 1805 N N . ILE B 1 73 ? 11.812 35.204 3.680 1.00 14.52 73 ILE B N 1
ATOM 1806 C CA . ILE B 1 73 ? 13.002 34.418 3.391 1.00 9.44 73 ILE B CA 1
ATOM 1807 C C . ILE B 1 73 ? 13.280 34.621 1.931 1.00 11.79 73 ILE B C 1
ATOM 1808 O O . ILE B 1 73 ? 12.403 34.382 1.092 1.00 12.90 73 ILE B O 1
ATOM 1813 N N . THR B 1 74 ? 14.492 35.065 1.618 1.00 11.64 74 THR B N 1
ATOM 1814 C CA . THR B 1 74 ? 14.800 35.474 0.260 1.00 8.93 74 THR B CA 1
ATOM 1815 C C . THR B 1 74 ? 15.703 34.483 -0.465 1.00 14.31 74 THR B C 1
ATOM 1816 O O . THR B 1 74 ? 15.686 34.408 -1.693 1.00 12.31 74 THR B O 1
ATOM 1820 N N . SER B 1 75 ? 16.497 33.736 0.288 1.00 13.98 75 SER B N 1
ATOM 1821 C CA . SER B 1 75 ? 17.328 32.685 -0.299 1.00 15.80 75 SER B CA 1
ATOM 1822 C C . SER B 1 75 ? 17.784 31.700 0.763 1.00 10.62 75 SER B C 1
ATOM 1823 O O . SER B 1 75 ? 18.137 32.076 1.877 1.00 10.63 75 SER B O 1
ATOM 1826 N N . VAL B 1 76 ? 17.755 30.423 0.415 1.00 10.46 76 VAL B N 1
ATOM 1827 C CA . VAL B 1 76 ? 18.303 29.396 1.286 1.00 14.06 76 VAL B CA 1
ATOM 1828 C C . VAL B 1 76 ? 19.021 28.416 0.369 1.00 16.12 76 VAL B C 1
ATOM 1829 O O . VAL B 1 76 ? 18.568 28.164 -0.743 1.00 17.70 76 VAL B O 1
ATOM 1833 N N . SER B 1 77 ? 20.169 27.914 0.804 1.00 15.65 77 SER B N 1
ATOM 1834 C CA . SER B 1 77 ? 20.965 27.038 -0.034 1.00 11.11 77 SER B CA 1
ATOM 1835 C C . SER B 1 77 ? 21.909 26.178 0.816 1.00 16.60 77 SER B C 1
ATOM 1836 O O . SER B 1 77 ? 22.499 26.655 1.772 1.00 11.25 77 SER B O 1
ATOM 1839 N N . VAL B 1 78 ? 22.027 24.900 0.483 1.00 9.70 78 VAL B N 1
ATOM 1840 C CA . VAL B 1 78 ? 22.981 24.035 1.139 1.00 10.41 78 VAL B CA 1
ATOM 1841 C C . VAL B 1 78 ? 23.750 23.338 0.027 1.00 10.95 78 VAL B C 1
ATOM 1842 O O . VAL B 1 78 ? 23.131 22.807 -0.893 1.00 10.94 78 VAL B O 1
ATOM 1854 N N . ARG B 1 80 ? 25.547 20.599 -2.261 1.00 13.33 80 ARG B N 1
ATOM 1855 C CA . ARG B 1 80 ? 25.080 19.229 -2.442 1.00 13.98 80 ARG B CA 1
ATOM 1856 C C . ARG B 1 80 ? 25.673 18.259 -1.430 1.00 14.96 80 ARG B C 1
ATOM 1857 O O . ARG B 1 80 ? 24.953 17.458 -0.847 1.00 15.17 80 ARG B O 1
ATOM 1865 N N . SER B 1 81 ? 26.981 18.360 -1.205 1.00 15.70 81 SER B N 1
ATOM 1866 C CA . SER B 1 81 ? 27.670 17.483 -0.262 1.00 22.88 81 SER B CA 1
ATOM 1867 C C . SER B 1 81 ? 27.055 17.464 1.134 1.00 21.23 81 SER B C 1
ATOM 1868 O O . SER B 1 81 ? 27.178 16.471 1.844 1.00 17.67 81 SER B O 1
ATOM 1871 N N . TYR B 1 82 ? 26.437 18.570 1.541 1.00 15.43 82 TYR B N 1
ATOM 1872 C CA . TYR B 1 82 ? 25.931 18.701 2.914 1.00 19.98 82 TYR B CA 1
ATOM 1873 C C . TYR B 1 82 ? 24.421 18.593 3.024 1.00 18.70 82 TYR B C 1
ATOM 1874 O O . TYR B 1 82 ? 23.857 18.826 4.091 1.00 16.28 82 TYR B O 1
ATOM 1883 N N . ARG B 1 83 ? 23.760 18.240 1.926 1.00 15.88 83 ARG B N 1
ATOM 1884 C CA . ARG B 1 83 ? 22.301 18.130 1.938 1.00 13.71 83 ARG B CA 1
ATOM 1885 C C . ARG B 1 83 ? 21.824 16.880 2.671 1.00 14.65 83 ARG B C 1
ATOM 1886 O O . ARG B 1 83 ? 22.569 15.916 2.818 1.00 15.76 83 ARG B O 1
ATOM 1894 N N . HIS B 1 84 ? 20.563 16.922 3.104 1.00 15.81 84 HIS B N 1
ATOM 1895 C CA . HIS B 1 84 ? 19.877 15.786 3.707 1.00 15.25 84 HIS B CA 1
ATOM 1896 C C . HIS B 1 84 ? 20.412 15.526 5.102 1.00 16.02 84 HIS B C 1
ATOM 1897 O O . HIS B 1 84 ? 20.321 14.421 5.619 1.00 17.18 84 HIS B O 1
ATOM 1904 N N . LEU B 1 85 ? 20.967 16.574 5.693 1.00 15.49 85 LEU B N 1
ATOM 1905 C CA . LEU B 1 85 ? 21.474 16.512 7.051 1.00 21.65 85 LEU B CA 1
ATOM 1906 C C . LEU B 1 85 ? 20.617 17.350 7.992 1.00 20.17 85 LEU B C 1
ATOM 1907 O O . LEU B 1 85 ? 20.852 17.361 9.200 1.00 20.44 85 LEU B O 1
ATOM 1912 N N . GLY B 1 86 ? 19.596 18.011 7.445 1.00 15.78 86 GLY B N 1
ATOM 1913 C CA . GLY B 1 86 ? 18.740 18.887 8.232 1.00 15.30 86 GLY B CA 1
ATOM 1914 C C . GLY B 1 86 ? 19.289 20.293 8.383 1.00 16.64 86 GLY B C 1
ATOM 1915 O O . GLY B 1 86 ? 18.822 21.090 9.217 1.00 13.78 86 GLY B O 1
ATOM 1916 N N . LEU B 1 87 ? 20.278 20.618 7.572 1.00 13.15 87 LEU B N 1
ATOM 1917 C CA . LEU B 1 87 ? 20.908 21.919 7.673 1.00 12.60 87 LEU B CA 1
ATOM 1918 C C . LEU B 1 87 ? 19.971 23.057 7.269 1.00 14.93 87 LEU B C 1
ATOM 1919 O O . LEU B 1 87 ? 19.906 24.076 7.945 1.00 15.23 87 LEU B O 1
ATOM 1924 N N . ALA B 1 88 ? 19.265 22.901 6.153 1.00 18.58 88 ALA B N 1
ATOM 1925 C CA . ALA B 1 88 ? 18.335 23.934 5.704 1.00 14.69 88 ALA B CA 1
ATOM 1926 C C . ALA B 1 88 ? 17.237 24.137 6.751 1.00 11.27 88 ALA B C 1
ATOM 1927 O O . ALA B 1 88 ? 16.818 25.268 7.011 1.00 12.29 88 ALA B O 1
ATOM 1929 N N . LYS B 1 89 ? 16.758 23.038 7.306 1.00 20.34 89 LYS B N 1
ATOM 1930 C CA . LYS B 1 89 ? 15.793 23.071 8.397 1.00 22.99 89 LYS B CA 1
ATOM 1931 C C . LYS B 1 89 ? 16.299 23.931 9.548 1.00 22.64 89 LYS B C 1
ATOM 1932 O O . LYS B 1 89 ? 15.597 24.819 10.043 1.00 19.82 89 LYS B O 1
ATOM 1938 N N . ARG B 1 90 ? 17.526 23.662 9.968 1.00 21.53 90 ARG B N 1
ATOM 1939 C CA . ARG B 1 90 ? 18.132 24.370 11.078 1.00 21.70 90 ARG B CA 1
ATOM 1940 C C . ARG B 1 90 ? 18.265 25.875 10.791 1.00 19.89 90 ARG B C 1
ATOM 1941 O O . ARG B 1 90 ? 17.977 26.722 11.638 1.00 19.51 90 ARG B O 1
ATOM 1949 N N . LEU B 1 91 ? 18.703 26.196 9.581 1.00 18.96 91 LEU B N 1
ATOM 1950 C CA . LEU B 1 91 ? 18.900 27.582 9.211 1.00 17.57 91 LEU B CA 1
ATOM 1951 C C . LEU B 1 91 ? 17.565 28.322 9.180 1.00 19.70 91 LEU B C 1
ATOM 1952 O O . LEU B 1 91 ? 17.473 29.455 9.662 1.00 17.18 91 LEU B O 1
ATOM 1965 N N . VAL B 1 93 ? 14.733 27.634 10.776 1.00 18.84 93 VAL B N 1
ATOM 1966 C CA . VAL B 1 93 ? 14.173 27.777 12.113 1.00 19.04 93 VAL B CA 1
ATOM 1967 C C . VAL B 1 93 ? 14.830 28.942 12.836 1.00 20.83 93 VAL B C 1
ATOM 1968 O O . VAL B 1 93 ? 14.146 29.766 13.438 1.00 18.38 93 VAL B O 1
ATOM 1972 N N . GLN B 1 94 ? 16.150 29.038 12.730 1.00 17.68 94 GLN B N 1
ATOM 1973 C CA . GLN B 1 94 ? 16.875 30.112 13.376 1.00 17.43 94 GLN B CA 1
ATOM 1974 C C . GLN B 1 94 ? 16.461 31.480 12.819 1.00 16.00 94 GLN B C 1
ATOM 1975 O O . GLN B 1 94 ? 16.305 32.439 13.570 1.00 15.87 94 GLN B O 1
ATOM 1981 N N . SER B 1 95 ? 16.270 31.567 11.504 1.00 15.13 95 SER B N 1
ATOM 1982 C CA . SER B 1 95 ? 15.802 32.812 10.910 1.00 14.07 95 SER B CA 1
ATOM 1983 C C . SER B 1 95 ? 14.378 33.141 11.378 1.00 14.35 95 SER B C 1
ATOM 1984 O O . SER B 1 95 ? 14.095 34.277 11.786 1.00 13.78 95 SER B O 1
ATOM 1987 N N . GLN B 1 96 ? 13.493 32.150 11.340 1.00 16.74 96 GLN B N 1
ATOM 1988 C CA . GLN B 1 96 ? 12.134 32.291 11.889 1.00 17.80 96 GLN B CA 1
ATOM 1989 C C . GLN B 1 96 ? 12.105 32.804 13.324 1.00 18.16 96 GLN B C 1
ATOM 1990 O O . GLN B 1 96 ? 11.3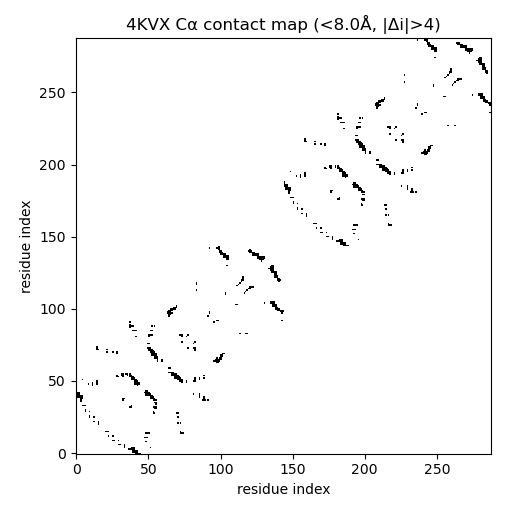63 33.727 13.655 1.00 17.29 96 GLN B O 1
ATOM 1996 N N . ARG B 1 97 ? 12.871 32.153 14.182 1.00 16.38 97 ARG B N 1
ATOM 1997 C CA . ARG B 1 97 ? 12.876 32.518 15.580 1.00 17.17 97 ARG B CA 1
ATOM 1998 C C . ARG B 1 97 ? 13.344 33.964 15.760 1.00 18.63 97 ARG B C 1
ATOM 1999 O O . ARG B 1 97 ? 12.761 34.709 16.537 1.00 19.55 97 ARG B O 1
ATOM 2007 N N . ALA B 1 98 ? 14.355 34.377 15.008 1.00 15.64 98 ALA B N 1
ATOM 2008 C CA . ALA B 1 98 ? 14.847 35.748 15.118 1.00 16.66 98 ALA B CA 1
ATOM 2009 C C . ALA B 1 98 ? 13.844 36.758 14.569 1.00 20.93 98 ALA B C 1
ATOM 2010 O O . ALA B 1 98 ? 13.709 37.862 15.114 1.00 17.75 98 ALA B O 1
ATOM 2020 N N . VAL B 1 100 ? 10.596 36.563 14.782 1.00 15.36 100 VAL B N 1
ATOM 2021 C CA . VAL B 1 100 ? 9.587 36.725 15.821 1.00 16.38 100 VAL B CA 1
ATOM 2022 C C . VAL B 1 100 ? 10.140 37.440 17.043 1.00 17.04 100 VAL B C 1
ATOM 2023 O O . VAL B 1 100 ? 9.573 38.433 17.492 1.00 17.41 100 VAL B O 1
ATOM 2027 N N . GLU B 1 101 ? 11.246 36.923 17.572 1.00 16.93 101 GLU B N 1
ATOM 2028 C CA . GLU B 1 101 ? 11.824 37.394 18.835 1.00 17.60 101 GLU B CA 1
ATOM 2029 C C . GLU B 1 101 ? 12.449 38.793 18.776 1.00 17.03 101 GLU B C 1
ATOM 2030 O O . GLU B 1 101 ? 12.410 39.533 19.756 1.00 17.65 101 GLU B O 1
ATOM 2036 N N . VAL B 1 102 ? 13.047 39.144 17.636 1.00 16.05 102 VAL B N 1
ATOM 2037 C CA . VAL B 1 102 ? 13.720 40.435 17.527 1.00 16.52 102 VAL B CA 1
ATOM 2038 C C . VAL B 1 102 ? 12.802 41.509 16.956 1.00 16.86 102 VAL B C 1
ATOM 2039 O O . VAL B 1 102 ? 12.634 42.565 17.549 1.00 19.09 102 VAL B O 1
ATOM 2043 N N . TYR B 1 103 ? 12.195 41.221 15.812 1.00 15.01 103 TYR B N 1
ATOM 2044 C CA . TYR B 1 103 ? 11.452 42.224 15.052 1.00 14.94 103 TYR B CA 1
ATOM 2045 C C . TYR B 1 103 ? 9.936 42.077 15.178 1.00 17.33 103 TYR B C 1
ATOM 2046 O O . TYR B 1 103 ? 9.181 42.826 14.579 1.00 16.58 103 TYR B O 1
ATOM 2055 N N . GLY B 1 104 ? 9.482 41.091 15.934 1.00 15.99 104 GLY B N 1
ATOM 2056 C CA . GLY B 1 104 ? 8.055 40.951 16.170 1.00 17.30 104 GLY B CA 1
ATOM 2057 C C . GLY B 1 104 ? 7.229 40.551 14.967 1.00 16.72 104 GLY B C 1
ATOM 2058 O O . GLY B 1 104 ? 6.058 40.914 14.858 1.00 17.54 104 GLY B O 1
ATOM 2059 N N . ALA B 1 105 ? 7.828 39.766 14.072 1.00 15.87 105 ALA B N 1
ATOM 2060 C CA . ALA B 1 105 ? 7.127 39.304 12.875 1.00 15.75 105 ALA B CA 1
ATOM 2061 C C . ALA B 1 105 ? 5.836 38.597 13.240 1.00 16.88 105 ALA B C 1
ATOM 2062 O O . ALA B 1 105 ? 5.799 37.800 14.181 1.00 17.49 105 ALA B O 1
ATOM 2064 N N . LYS B 1 106 ? 4.768 38.916 12.522 1.00 17.43 106 LYS B N 1
ATOM 2065 C CA . LYS B 1 106 ? 3.476 38.258 12.730 1.00 18.77 106 LYS B CA 1
ATOM 2066 C C . LYS B 1 106 ? 3.311 37.086 11.780 1.00 18.62 106 LYS B C 1
ATOM 2067 O O . LYS B 1 106 ? 2.530 36.170 12.028 1.00 23.44 106 LYS B O 1
ATOM 2073 N N . TYR B 1 107 ? 4.058 37.122 10.691 1.00 17.41 107 TYR B N 1
ATOM 2074 C CA . TYR B 1 107 ? 4.027 36.034 9.721 1.00 17.21 107 TYR B CA 1
ATOM 2075 C C . TYR B 1 107 ? 5.214 36.211 8.804 1.00 17.32 107 TYR B C 1
ATOM 2076 O O . TYR B 1 107 ? 5.938 37.208 8.896 1.00 15.51 107 TYR B O 1
ATOM 2093 N N . SER B 1 109 ? 6.738 35.220 4.575 1.00 16.70 109 SER B N 1
ATOM 2094 C CA . SER B 1 109 ? 6.427 34.830 3.200 1.00 16.59 109 SER B CA 1
ATOM 2095 C C . SER B 1 109 ? 7.665 34.504 2.418 1.00 14.49 109 SER B C 1
ATOM 2096 O O . SER B 1 109 ? 8.760 34.970 2.740 1.00 14.88 109 SER B O 1
ATOM 2099 N N . LEU B 1 110 ? 7.483 33.733 1.355 1.00 15.41 110 LEU B N 1
ATOM 2100 C CA . LEU B 1 110 ? 8.561 33.508 0.409 1.00 12.82 110 LEU B CA 1
ATOM 2101 C C . LEU B 1 110 ? 8.002 33.126 -0.963 1.00 13.59 110 LEU B C 1
ATOM 2102 O O . LEU B 1 110 ? 6.808 32.864 -1.120 1.00 15.43 110 LEU B O 1
ATOM 2107 N N . HIS B 1 111 ? 8.883 33.096 -1.947 1.00 13.09 111 HIS B N 1
ATOM 2108 C CA . HIS B 1 111 ? 8.551 32.548 -3.255 1.00 13.36 111 HIS B CA 1
ATOM 2109 C C . HIS B 1 111 ? 9.529 31.432 -3.573 1.00 15.44 111 HIS B C 1
ATOM 2110 O O . HIS B 1 111 ? 10.692 31.480 -3.158 1.00 12.68 111 HIS B O 1
ATOM 2117 N N . VAL B 1 112 ? 9.044 30.431 -4.312 1.00 16.37 112 VAL B N 1
ATOM 2118 C CA . VAL B 1 112 ? 9.849 29.299 -4.747 1.00 14.03 112 VAL B CA 1
ATOM 2119 C C . VAL B 1 112 ? 9.469 28.980 -6.175 1.00 15.14 112 VAL B C 1
ATOM 2120 O O . VAL B 1 112 ? 8.294 28.987 -6.520 1.00 14.98 112 VAL B O 1
ATOM 2124 N N . ARG B 1 113 ? 10.454 28.659 -6.995 1.00 14.38 113 ARG B N 1
ATOM 2125 C CA . ARG B 1 113 ? 10.166 28.224 -8.351 1.00 20.63 113 ARG B CA 1
ATOM 2126 C C . ARG B 1 113 ? 9.245 26.995 -8.351 1.00 22.14 113 ARG B C 1
ATOM 2127 O O . ARG B 1 113 ? 9.426 26.062 -7.564 1.00 15.92 113 ARG B O 1
ATOM 2135 N N . LYS B 1 114 ? 8.240 27.015 -9.224 1.00 23.69 114 LYS B N 1
ATOM 2136 C CA . LYS B 1 114 ? 7.307 25.896 -9.369 1.00 23.15 114 LYS B CA 1
ATOM 2137 C C . LYS B 1 114 ? 7.967 24.516 -9.506 1.00 24.51 114 LYS B C 1
ATOM 2138 O O . LYS B 1 114 ? 7.438 23.507 -9.037 1.00 31.13 114 LYS B O 1
ATOM 2144 N N . SER B 1 115 ? 9.127 24.467 -10.137 1.00 22.08 115 SER B N 1
ATOM 2145 C CA . SER B 1 115 ? 9.760 23.186 -10.416 1.00 25.06 115 SER B CA 1
ATOM 2146 C C . SER B 1 115 ? 10.641 22.669 -9.281 1.00 24.30 115 SER B C 1
ATOM 2147 O O . SER B 1 115 ? 11.173 21.563 -9.358 1.00 21.90 115 SER B O 1
ATOM 2150 N N . ASN B 1 116 ? 10.784 23.458 -8.219 1.00 20.69 116 ASN B N 1
ATOM 2151 C CA . ASN B 1 116 ? 11.732 23.137 -7.154 1.00 21.08 116 ASN B CA 1
ATOM 2152 C C . ASN B 1 116 ? 11.128 22.199 -6.121 1.00 22.38 116 ASN B C 1
ATOM 2153 O O . ASN B 1 116 ? 10.754 22.618 -5.035 1.00 21.27 116 ASN B O 1
ATOM 2158 N N . ARG B 1 117 ? 11.055 20.923 -6.455 1.00 23.93 117 ARG B N 1
ATOM 2159 C CA . ARG B 1 117 ? 10.334 19.946 -5.642 1.00 21.06 117 ARG B CA 1
ATOM 2160 C C . ARG B 1 117 ? 10.873 19.805 -4.228 1.00 20.14 117 ARG B C 1
ATOM 2161 O O . ARG B 1 117 ? 10.100 19.655 -3.280 1.00 25.96 117 ARG B O 1
ATOM 2169 N N . ALA B 1 118 ? 12.192 19.858 -4.079 1.00 19.85 118 ALA B N 1
ATOM 2170 C CA . ALA B 1 118 ? 12.811 19.725 -2.762 1.00 20.10 118 ALA B CA 1
ATOM 2171 C C . ALA B 1 118 ? 12.448 20.886 -1.842 1.00 19.90 118 ALA B C 1
ATOM 2172 O O . ALA B 1 118 ? 12.111 20.690 -0.663 1.00 19.50 118 ALA B O 1
ATOM 2174 N N . ALA B 1 119 ? 12.512 22.100 -2.376 1.00 18.20 119 ALA B N 1
ATOM 2175 C CA . ALA B 1 119 ? 12.252 23.265 -1.552 1.00 17.82 119 ALA B CA 1
ATOM 2176 C C . ALA B 1 119 ? 10.768 23.335 -1.219 1.00 18.54 119 ALA B C 1
ATOM 2177 O O . ALA B 1 119 ? 10.406 23.725 -0.118 1.00 16.94 119 ALA B O 1
ATOM 2179 N N . ILE B 1 120 ? 9.915 22.945 -2.160 1.00 18.42 120 ILE B N 1
ATOM 2180 C CA . ILE B 1 120 ? 8.484 22.922 -1.891 1.00 18.12 120 ILE B CA 1
ATOM 2181 C C . ILE B 1 120 ? 8.170 21.964 -0.741 1.00 23.62 120 ILE B C 1
ATOM 2182 O O . ILE B 1 120 ? 7.401 22.290 0.181 1.00 21.70 120 ILE B O 1
ATOM 2187 N N . HIS B 1 121 ? 8.759 20.774 -0.785 1.00 22.04 121 HIS B N 1
ATOM 2188 C CA . HIS B 1 121 ? 8.537 19.836 0.308 1.00 21.87 121 HIS B CA 1
ATOM 2189 C C . HIS B 1 121 ? 9.038 20.418 1.636 1.00 21.41 121 HIS B C 1
ATOM 2190 O O . HIS B 1 121 ? 8.350 20.327 2.657 1.00 22.64 121 HIS B O 1
ATOM 2197 N N . LEU B 1 122 ? 10.220 21.029 1.617 1.00 20.24 122 LEU B N 1
ATOM 2198 C CA . LEU B 1 122 ? 10.804 21.617 2.822 1.00 23.35 122 LEU B CA 1
ATOM 2199 C C . LEU B 1 122 ? 9.857 22.655 3.416 1.00 19.23 122 LEU B C 1
ATOM 2200 O O . LEU B 1 122 ? 9.543 22.609 4.601 1.00 19.93 122 LEU B O 1
ATOM 2205 N N . TYR B 1 123 ? 9.395 23.589 2.597 1.00 20.02 123 TYR B N 1
ATOM 2206 C CA . TYR B 1 123 ? 8.512 24.632 3.111 1.00 23.16 123 TYR B CA 1
ATOM 2207 C C . TYR B 1 123 ? 7.125 24.093 3.457 1.00 25.29 123 TYR B C 1
ATOM 2208 O O . TYR B 1 123 ? 6.639 24.287 4.578 1.00 26.79 123 TYR B O 1
ATOM 2217 N N . ARG B 1 124 ? 6.489 23.422 2.494 1.00 24.24 124 ARG B N 1
ATOM 2218 C CA . ARG B 1 124 ? 5.113 22.960 2.686 1.00 26.22 124 ARG B CA 1
ATOM 2219 C C . ARG B 1 124 ? 4.982 21.852 3.719 1.00 30.75 124 ARG B C 1
ATOM 2220 O O . ARG B 1 124 ? 4.127 21.918 4.590 1.00 30.45 124 ARG B O 1
ATOM 2228 N N . ASP B 1 125 ? 5.812 20.824 3.612 1.00 34.34 125 ASP B N 1
ATOM 2229 C CA . ASP B 1 125 ? 5.649 19.659 4.474 1.00 34.92 125 ASP B CA 1
ATOM 2230 C C . ASP B 1 125 ? 6.367 19.753 5.815 1.00 36.92 125 ASP B C 1
ATOM 2231 O O . ASP B 1 125 ? 5.736 19.590 6.863 1.00 37.49 125 ASP B O 1
ATOM 2236 N N . THR B 1 126 ? 7.672 19.999 5.818 1.00 33.09 126 THR B N 1
ATOM 2237 C CA . THR B 1 126 ? 8.370 19.944 7.105 1.00 35.04 126 THR B CA 1
ATOM 2238 C C . THR B 1 126 ? 8.264 21.227 7.935 1.00 28.36 126 THR B C 1
ATOM 2239 O O . THR B 1 126 ? 8.262 21.159 9.156 1.00 30.62 126 THR B O 1
ATOM 2243 N N . LEU B 1 127 ? 8.135 22.385 7.289 1.00 25.41 127 LEU B N 1
ATOM 2244 C CA . LEU B 1 127 ? 8.036 23.639 8.036 1.00 22.77 127 LEU B CA 1
ATOM 2245 C C . LEU B 1 127 ? 6.602 24.161 8.073 1.00 24.15 127 LEU B C 1
ATOM 2246 O O . LEU B 1 127 ? 6.341 25.233 8.617 1.00 24.76 127 LEU B O 1
ATOM 2251 N N . GLN B 1 128 ? 5.692 23.421 7.450 1.00 26.48 128 GLN B N 1
ATOM 2252 C CA . GLN B 1 128 ? 4.251 23.696 7.508 1.00 29.97 128 GLN B CA 1
ATOM 2253 C C . GLN B 1 128 ? 3.821 25.068 6.953 1.00 31.69 128 GLN B C 1
ATOM 2254 O O . GLN B 1 128 ? 2.913 25.697 7.480 1.00 27.80 128 GLN B O 1
ATOM 2260 N N . PHE B 1 129 ? 4.443 25.506 5.863 1.00 31.69 129 PHE B N 1
ATOM 2261 C CA . PHE B 1 129 ? 3.972 26.692 5.154 1.00 25.93 129 PHE B CA 1
ATOM 2262 C C . PHE B 1 129 ? 2.702 26.365 4.392 1.00 26.66 129 PHE B C 1
ATOM 2263 O O . PHE B 1 129 ? 2.500 25.234 3.934 1.00 27.45 129 PHE B O 1
ATOM 2271 N N . ASP B 1 130 ? 1.857 27.375 4.245 1.00 21.23 130 ASP B N 1
ATOM 2272 C CA . ASP B 1 130 ? 0.696 27.307 3.379 1.00 31.52 130 ASP B CA 1
ATOM 2273 C C . ASP B 1 130 ? 1.072 27.836 2.004 1.00 30.72 130 ASP B C 1
ATOM 2274 O O . ASP B 1 130 ? 2.019 28.605 1.860 1.00 29.31 130 ASP B O 1
ATOM 2279 N N . VAL B 1 131 ? 0.332 27.416 0.989 1.00 28.98 131 VAL B N 1
ATOM 2280 C CA . VAL B 1 131 ? 0.552 27.908 -0.360 1.00 25.41 131 VAL B CA 1
ATOM 2281 C C . VAL B 1 131 ? -0.583 28.881 -0.672 1.00 30.06 131 VAL B C 1
ATOM 2282 O O . VAL B 1 131 ? -1.739 28.483 -0.772 1.00 28.97 131 VAL B O 1
ATOM 2286 N N . GLN B 1 132 ? -0.259 30.156 -0.804 1.00 21.41 132 GLN B N 1
ATOM 2287 C CA . GLN B 1 132 ? -1.269 31.172 -1.061 1.00 28.74 132 GLN B CA 1
ATOM 2288 C C . GLN B 1 132 ? -1.754 31.101 -2.509 1.00 25.14 132 GLN B C 1
ATOM 2289 O O . GLN B 1 132 ? -2.940 31.291 -2.799 1.00 26.71 132 GLN B O 1
ATOM 2295 N N . GLY B 1 133 ? -0.828 30.818 -3.421 1.00 22.15 133 GLY B N 1
ATOM 2296 C CA . GLY B 1 133 ? -1.148 30.771 -4.832 1.00 22.84 133 GLY B CA 1
ATOM 2297 C C . GLY B 1 133 ? 0.094 30.847 -5.707 1.00 24.38 133 GLY B C 1
ATOM 2298 O O . GLY B 1 133 ? 1.234 30.732 -5.235 1.00 20.38 133 GLY B O 1
ATOM 2299 N N . ILE B 1 134 ? -0.146 31.010 -7.003 1.00 27.84 134 ILE B N 1
ATOM 2300 C CA . ILE B 1 134 ? 0.902 31.068 -8.014 1.00 28.83 134 ILE B CA 1
ATOM 2301 C C . ILE B 1 134 ? 1.117 32.507 -8.431 1.00 28.33 134 ILE B C 1
ATOM 2302 O O . ILE B 1 134 ? 0.149 33.220 -8.677 1.00 31.13 134 ILE B O 1
ATOM 2307 N N . GLU B 1 135 ? 2.376 32.938 -8.508 1.00 22.91 135 GLU B N 1
ATOM 2308 C CA . GLU B 1 135 ? 2.683 34.238 -9.096 1.00 25.71 135 GLU B CA 1
ATOM 2309 C C . GLU B 1 135 ? 3.245 34.015 -10.506 1.00 24.06 135 GLU B C 1
ATOM 2310 O O . GLU B 1 135 ? 4.296 33.399 -10.686 1.00 26.11 135 GLU B O 1
ATOM 2316 N N . SER B 1 136 ? 2.499 34.454 -11.510 1.00 23.90 136 SER B N 1
ATOM 2317 C CA . SER B 1 136 ? 2.883 34.259 -12.902 1.00 24.26 136 SER B CA 1
ATOM 2318 C C . SER B 1 136 ? 4.179 34.988 -13.233 1.00 24.59 136 SER B C 1
ATOM 2319 O O . SER B 1 136 ? 4.365 36.128 -12.816 1.00 21.67 136 SER B O 1
ATOM 2322 N N . LYS B 1 137 ? 5.075 34.317 -13.954 1.00 21.69 137 LYS B N 1
ATOM 2323 C CA . LYS B 1 137 ? 6.308 34.938 -14.452 1.00 27.79 137 LYS B CA 1
ATOM 2324 C C . LYS B 1 137 ? 7.083 35.764 -13.418 1.00 28.44 137 LYS B C 1
ATOM 2325 O O . LYS B 1 137 ? 7.578 36.850 -13.725 1.00 26.83 137 LYS B O 1
ATOM 2331 N N . TYR B 1 138 ? 7.179 35.240 -12.202 1.00 22.85 138 TYR B N 1
ATOM 2332 C CA . TYR B 1 138 ? 7.841 35.925 -11.100 1.00 20.61 138 TYR B CA 1
ATOM 2333 C C . TYR B 1 138 ? 9.358 36.092 -11.283 1.00 21.61 138 TYR B C 1
ATOM 2334 O O . TYR B 1 138 ? 9.920 37.121 -10.913 1.00 24.67 138 TYR B O 1
ATOM 2343 N N . TYR B 1 139 ? 10.016 35.077 -11.832 1.00 21.49 139 TYR B N 1
ATOM 2344 C CA . TYR B 1 139 ? 11.463 35.114 -12.002 1.00 21.07 139 TYR B CA 1
ATOM 2345 C C . TYR B 1 139 ? 11.856 35.712 -13.347 1.00 30.24 139 TYR B C 1
ATOM 2346 O O . TYR B 1 139 ? 11.122 35.585 -14.318 1.00 30.53 139 TYR B O 1
ATOM 2355 N N . ALA B 1 140 ? 13.019 36.359 -13.387 1.00 36.48 140 ALA B N 1
ATOM 2356 C CA . ALA B 1 140 ? 13.507 37.051 -14.584 1.00 36.48 140 ALA B CA 1
ATOM 2357 C C . ALA B 1 140 ? 13.562 36.167 -15.823 1.00 34.03 140 ALA B C 1
ATOM 2358 O O . ALA B 1 140 ? 13.392 36.645 -16.948 1.00 39.61 140 ALA B O 1
ATOM 2360 N N . ASP B 1 141 ? 13.788 34.874 -15.621 1.00 29.64 141 ASP B N 1
ATOM 2361 C CA . ASP B 1 141 ? 13.866 33.958 -16.746 1.00 29.09 141 ASP B CA 1
ATOM 2362 C C . ASP B 1 141 ? 12.503 33.408 -17.141 1.00 29.86 141 ASP B C 1
ATOM 2363 O O . ASP B 1 141 ? 12.391 32.577 -18.046 1.00 29.72 141 ASP B O 1
ATOM 2368 N N . GLY B 1 142 ? 11.463 33.906 -16.478 1.00 29.25 142 GLY B N 1
ATOM 2369 C CA . GLY B 1 142 ? 10.103 33.586 -16.863 1.00 27.29 142 GLY B CA 1
ATOM 2370 C C . GLY B 1 142 ? 9.366 32.588 -15.988 1.00 30.26 142 GLY B C 1
ATOM 2371 O O . GLY B 1 142 ? 8.135 32.508 -16.055 1.00 29.92 142 GLY B O 1
ATOM 2372 N N . GLU B 1 143 ? 10.091 31.820 -15.177 1.00 26.59 143 GLU B N 1
ATOM 2373 C CA . GLU B 1 143 ? 9.431 30.775 -14.394 1.00 29.42 143 GLU B CA 1
ATOM 2374 C C . GLU B 1 143 ? 8.463 31.376 -13.372 1.00 22.45 143 GLU B C 1
ATOM 2375 O O . GLU B 1 143 ? 8.710 32.446 -12.799 1.00 22.72 143 GLU B O 1
ATOM 2381 N N . ASP B 1 144 ? 7.353 30.681 -13.171 1.00 18.90 144 ASP B N 1
ATOM 2382 C CA . ASP B 1 144 ? 6.351 31.073 -12.199 1.00 20.43 144 ASP B CA 1
ATOM 2383 C C . ASP B 1 144 ? 6.805 30.673 -10.802 1.00 20.44 144 ASP B C 1
ATOM 2384 O O . ASP B 1 144 ? 7.631 29.778 -10.658 1.00 21.37 144 ASP B O 1
ATOM 2389 N N . ALA B 1 145 ? 6.279 31.343 -9.780 1.00 17.10 145 ALA B N 1
ATOM 2390 C CA . ALA B 1 145 ? 6.581 30.992 -8.392 1.00 16.26 145 ALA B CA 1
ATOM 2391 C C . ALA B 1 145 ? 5.325 30.627 -7.633 1.00 17.87 145 ALA B C 1
ATOM 2392 O O . ALA B 1 145 ? 4.272 31.189 -7.890 1.00 19.07 145 ALA B O 1
ATOM 2394 N N . TYR B 1 146 ? 5.443 29.716 -6.672 1.00 16.59 146 TYR B N 1
ATOM 2395 C CA . TYR B 1 146 ? 4.409 29.586 -5.659 1.00 17.17 146 TYR B CA 1
ATOM 2396 C C . TYR B 1 146 ? 4.689 30.652 -4.625 1.00 18.72 146 TYR B C 1
ATOM 2397 O O . TYR B 1 146 ? 5.832 30.794 -4.182 1.00 15.44 146 TYR B O 1
ATOM 2406 N N . ALA B 1 147 ? 3.666 31.406 -4.242 1.00 17.13 147 ALA B N 1
ATOM 2407 C CA . ALA B 1 147 ? 3.800 32.305 -3.101 1.00 16.66 147 ALA B CA 1
ATOM 2408 C C . ALA B 1 147 ? 3.412 31.493 -1.867 1.00 19.97 147 ALA B C 1
ATOM 2409 O O . ALA B 1 147 ? 2.355 30.849 -1.836 1.00 24.19 147 ALA B O 1
ATOM 2419 N N . HIS B 1 149 ? 3.292 31.184 2.599 1.00 18.16 149 HIS B N 1
ATOM 2420 C CA . HIS B 1 149 ? 3.152 31.963 3.824 1.00 22.84 149 HIS B CA 1
ATOM 2421 C C . HIS B 1 149 ? 3.104 31.046 5.046 1.00 18.88 149 HIS B C 1
ATOM 2422 O O . HIS B 1 149 ? 2.630 29.919 4.971 1.00 20.00 149 HIS B O 1
ATOM 2429 N N . LYS B 1 150 ? 3.626 31.544 6.160 1.00 17.67 150 LYS B N 1
ATOM 2430 C CA . LYS B 1 150 ? 3.548 30.860 7.435 1.00 18.54 150 LYS B CA 1
ATOM 2431 C C . LYS B 1 150 ? 3.117 31.880 8.476 1.00 22.02 150 LYS B C 1
ATOM 2432 O O . LYS B 1 150 ? 3.786 32.891 8.654 1.00 24.04 150 LYS B O 1
ATOM 2438 N N . ASP B 1 151 ? 1.994 31.629 9.132 1.00 20.52 151 ASP B N 1
ATOM 2439 C CA . ASP B 1 151 ? 1.512 32.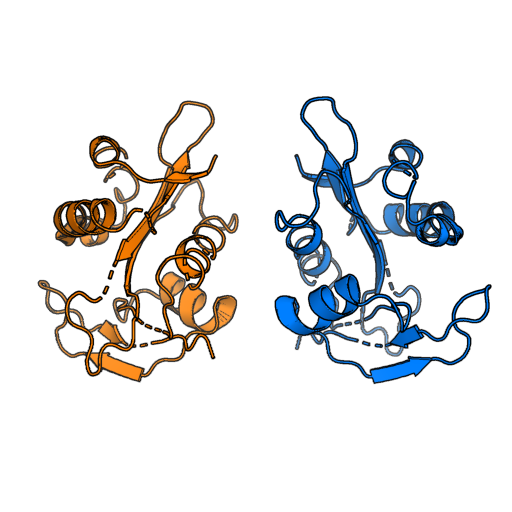505 10.175 1.00 27.88 151 ASP B CA 1
ATOM 2440 C C . ASP B 1 151 ? 2.218 32.154 11.482 1.00 30.01 151 ASP B C 1
ATOM 2441 O O . ASP B 1 151 ? 2.425 30.988 11.792 1.00 30.05 151 ASP B O 1
ATOM 2446 N N . PHE B 1 152 ? 2.594 33.172 12.242 1.00 20.80 152 PHE B N 1
ATOM 2447 C CA . PHE B 1 152 ? 3.233 32.954 13.531 1.00 24.57 152 PHE B CA 1
ATOM 2448 C C . PHE B 1 152 ? 2.240 33.074 14.673 1.00 36.30 152 PHE B C 1
ATOM 2449 O O . PHE B 1 152 ? 2.640 33.123 15.827 1.00 43.55 152 PHE B O 1
ATOM 2457 N N . SER B 1 153 ? 0.952 33.130 14.348 1.00 45.74 153 SER B N 1
ATOM 2458 C CA . SER B 1 153 ? -0.100 33.146 15.367 1.00 56.94 153 SER B CA 1
ATOM 2459 C C . SER B 1 153 ? 0.034 31.973 16.328 1.00 59.67 153 SER B C 1
ATOM 2460 O O . SER B 1 153 ? -0.268 32.099 17.511 1.00 64.75 153 SER B O 1
#

Sequence (288 aa):
DIRPARISDLTGQNCNLHNLPENYQLKYYLYHAISWPLSYVATDPKGRVVGYVLAKEEEPKDGIPHGHITSVSVRSYRHLGLAKRLVQSQRAVEVYGAKYSLHVRKSNRAAIHLYRDTLQFDVQGIESKYYADGEDAYAHKDFSDIRPARISDLTGQNCNLHNLPENYQLKYYLYHAISWPLSYVATDPKGRVVGYVLAKEEEPKDGIPHGHITSVSVRSYRHLGLAKRLVQSQRAVEVYGAKYSLHVRKSNRAAIHLYRDTLQFDVQGIESKYYADGEDAYAHKDFS

InterPro domains:
  IPR000182 GNAT domain [PF00583] (26-124)
  IPR000182 GNAT domain [PS51186] (1-153)
  IPR016181 Acyl-CoA N-acyltransferase [SSF55729] (1-154)
  IPR045047 N-acetyltransferase Ard1-like [PTHR23091] (2-166)

Radius of gyration: 21.93 Å; Cα contacts (8 Å, |Δi|>4): 495; chains: 2; bounding box: 43×57×62 Å

Nearest PDB structures (foldseek):
  9f1c-assembly1_DC  TM=8.806E-01  e=5.933E-19  Homo sapiens
  4xpd-assembly1_B  TM=8.409E-01  e=1.663E-16  Saccharomyces cerevisiae
  4hnw-assembly1_B  TM=8.301E-01  e=1.888E-16  Saccharomyces cerevisiae S288C
  4xnh-assembly1_B  TM=8.359E-01  e=8.099E-16  Saccharomyces cerevisiae
  8g8k-assembly1_A  TM=6.025E-01  e=4.972E-03  Mycobacterium tuberculosis H37Rv

GO terms:
  GO:0031415 NatA complex (C, IDA)
  GO:1990189 protein N-terminal-serine acetyltransferase activity (F, IDA)
  GO:1990190 protein-N-terminal-glutamate acetyltransferase activity (F, IDA)
  GO:0051604 protein maturation (P, IC)
  GO:0005634 nucleus (C, HDA)
  GO:0005829 cytosol (C, HDA)
  GO:0005515 protein binding (F, IPI)

CATH classification: 3.40.630.30

Foldseek 3Di:
DKDADDLVCLVLLVLCPPPNVLNVCSNVQRVQQVVPSLKMFDADPVRRTQWIWTKHDDDDVVPADAIETEHIGGVVPPPVCPSVVSVVSVVVCVVGVHQKKYKDFPPPVVVCCCCCPVVNFDWPAWAFQPDPVGTIITMIDGPD/DKDADDLVCLVLLVLCPPPNVLNVCSNVQRVQQVVVSLKMFDADPVRRTQWIWTKHDDDDVVPQAAMETEHIGGVVPPPVCPSVVSVVSVVVCVVRVHQKKYKDFPVPVVVCCVVCPVVNFDFPAKAFQPDPVGTIITMIGGPD

Secondary structure (DSSP, 8-state):
-EEE--GGGS---GGGTT-GGGGTTHHHHHHHHHT----EEEE-TTS-EEEEEEE---S-GGG-----EEEEE--TTTTSSHHHH--HHHH--TTT-------EETT-HHHHHIIIIIS------EETT-STTS--EE------/-EEE--GGGS---GGGTT-GGGGTTHHHHHHHHHT----EEEE-TTS-EEEEEEE---S-GGG-----EEEEE--TTTTSSHHHH--HHHH--TTT-------EETT-HHHHIIIIIIS------EETT-STTS--EE------

B-factor: mean 24.36, std 12.37, range [7.22, 81.23]

Solvent-accessible surface area: 17290 Å² total

Organism: Schizosaccharomyces pombe (strain 972 / ATCC 24843) (NCBI:txid284812)